Protein AF-0000000073203779 (afdb_homodimer)

Nearest PDB structures (foldseek):
  4e19-assembly2_B  TM=8.453E-01  e=3.211E-09  Halobacterium salinarum NRC-1
  3aly-assemb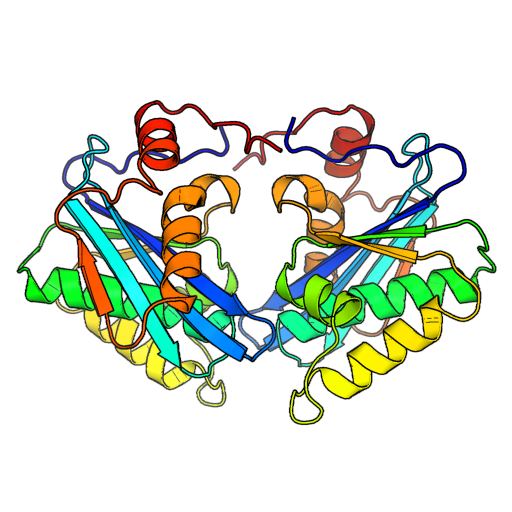ly1_A  TM=8.594E-01  e=3.143E-07  Sulfurisphaera tokodaii str. 7
  3hst-assembly4_D  TM=8.724E-01  e=1.020E-06  Mycobacterium tuberculosis
  2hb5-assembly1_A  TM=7.270E-01  e=1.154E-06  Moloney murine leukemia virus
  7o24-assembly1_C  TM=7.475E-01  e=2.016E-06  White-tufted-ear marmoset simian foamy virus

pLDDT: mean 90.42, std 13.86, range [22.5, 98.81]

Foldseek 3Di:
DLAADADDAQEKEKEKAKDADPVQWIKIKIWIAHNLLHGAKMKIFTDGHDDRLLRRLVRLVVVLVVCVVVPPQTAYEYEYQDPVNLCCLVPNDDPPDPCRVSSVSSNVSCVPGHNYHYDHGHPLHRVLRVQRNVVNSPDDHGMDMGRDDDPVSVVVSVCNNVVHSDDPDD/DLAADADDAQEKEKEKAKDADPVQWIKIKIFIAHNLLHGAKMKIFTDGHDDRLLRRLVRLVVVLVVCVVVPPQTAYEYEYQDPVNLCCLVPNDDPPDPCRVSSVSSNVSCPPGHNYHYDHGHPLHRVLRVQRNVVNSPDDHGMDMGRDDDPVSVVVSVCNNVVHSDDPDD

Organism: Cajanus cajan (NCBI:txid3821)

Sequence (340 aa):
SVGWKFPPEGILKLNCDGAVNVNSIAACGGVLQDSSGNFVFAFVGMLGTCSVVQAELWAIFHGLQIINEKGIFDPIIIESDSALAVKFLNEGCSRENPCYSLVNLIVNMTGDNLAVDCNHIFCEANQVADCLAKRGIDILDGIQIFSSPPPWVMAPLFADSSNVIFPRGFSVGWKFPPEGILKLNCDGAVNVNSIAACGGVLQDSSGNFVFAFVGMLGTCSVVQAELWAIFHGLQIINEKGIFDPIIIESDSALAVKFLNEGCSRENPCYSLVNLIVNMTGDNLAVDCNHIFCEANQVADCLAKRGIDILDGIQIFSSPPPWVMAPLFADSSNVIFPRGF

InterPro domains:
  IPR002156 Ribonuclease H domain [PF13456] (15-135)
  IPR002156 Ribonuclease H domain [PS50879] (8-138)
  IPR012337 Ribonuclease H-like superfamily [SSF53098] (12-139)
  IPR036397 Ribonuclease H superfamily [G3DSA:3.30.420.10] (11-139)
  IPR044730 Ribonuclease H-like domain, plant type [cd06222] (14-134)
  IPR053151 Ribonuclease H-like [PTHR47723] (1-161)

Structure (mmCIF, N/CA/C/O backbone):
data_AF-0000000073203779-model_v1
#
loop_
_entity.id
_entity.type
_entity.pdbx_description
1 polymer 'Ribonuclease H protein At1g65750 family'
#
loop_
_atom_site.group_PDB
_atom_site.id
_atom_site.type_symbol
_atom_site.label_atom_id
_atom_site.label_alt_id
_atom_site.label_comp_id
_atom_site.label_asym_id
_atom_site.label_entity_id
_atom_site.label_seq_id
_atom_site.pdbx_PDB_ins_code
_atom_site.Cartn_x
_atom_site.Cartn_y
_atom_site.Cartn_z
_atom_site.occupancy
_atom_site.B_iso_or_equiv
_atom_site.auth_seq_id
_atom_site.auth_comp_id
_atom_site.auth_asym_id
_atom_site.auth_atom_id
_atom_site.pdbx_PDB_model_num
ATOM 1 N N . SER A 1 1 ? 11.797 -2.172 16.875 1 47.62 1 SER A N 1
ATOM 2 C CA . SER A 1 1 ? 10.352 -2.344 16.812 1 47.62 1 SER A CA 1
ATOM 3 C C . SER A 1 1 ? 9.758 -1.558 15.641 1 47.62 1 SER A C 1
ATOM 5 O O . SER A 1 1 ? 10.219 -0.459 15.328 1 47.62 1 SER A O 1
ATOM 7 N N . VAL A 1 2 ? 9.047 -2.197 14.656 1 64.25 2 VAL A N 1
ATOM 8 C CA . VAL A 1 2 ? 8.516 -1.609 13.43 1 64.25 2 VAL A CA 1
ATOM 9 C C . VAL A 1 2 ? 7.281 -0.768 13.758 1 64.25 2 VAL A C 1
ATOM 11 O O . VAL A 1 2 ? 6.449 -0.508 12.883 1 64.25 2 VAL A O 1
ATOM 14 N N . GLY A 1 3 ? 7.273 -0.174 14.938 1 72.94 3 GLY A N 1
ATOM 15 C CA . GLY A 1 3 ? 6.145 0.655 15.328 1 72.94 3 GLY A CA 1
ATOM 16 C C . GLY A 1 3 ? 6.398 2.139 15.141 1 72.94 3 GLY A C 1
ATOM 17 O O . GLY A 1 3 ? 7.43 2.531 14.594 1 72.94 3 GLY A O 1
ATOM 18 N N . TRP A 1 4 ? 5.406 2.973 15.516 1 79.88 4 TRP A N 1
ATOM 19 C CA . TRP A 1 4 ? 5.508 4.426 15.469 1 79.88 4 TRP A CA 1
ATOM 20 C C . TRP A 1 4 ? 6.617 4.93 16.391 1 79.88 4 TRP A C 1
ATOM 22 O O . TRP A 1 4 ? 6.75 4.461 17.516 1 79.88 4 TRP A O 1
ATOM 32 N N . LYS A 1 5 ? 7.535 5.832 15.836 1 84.5 5 LYS A N 1
ATOM 33 C CA . LYS A 1 5 ? 8.641 6.402 16.609 1 84.5 5 LYS A CA 1
ATOM 34 C C . LYS A 1 5 ? 8.391 7.875 16.922 1 84.5 5 LYS A C 1
ATOM 36 O O . LYS A 1 5 ? 7.934 8.625 16.047 1 84.5 5 LYS A O 1
ATOM 41 N N . PHE A 1 6 ? 8.703 8.289 18.094 1 86.44 6 PHE A N 1
ATOM 42 C CA . PHE A 1 6 ? 8.578 9.688 18.484 1 86.44 6 PHE A CA 1
ATOM 43 C C . PHE A 1 6 ? 9.5 10.57 17.641 1 86.44 6 PHE A C 1
ATOM 45 O O . PHE A 1 6 ? 10.641 10.203 17.375 1 86.44 6 PHE A O 1
ATOM 52 N N . PRO A 1 7 ? 8.93 11.688 17.297 1 88.81 7 PRO A N 1
ATOM 53 C CA . PRO A 1 7 ? 9.852 12.641 16.672 1 88.81 7 PRO A CA 1
ATOM 54 C C . PRO A 1 7 ? 10.781 13.305 17.688 1 88.81 7 PRO A C 1
ATOM 56 O O . PRO A 1 7 ? 10.547 13.219 18.891 1 88.81 7 PRO A O 1
ATOM 59 N N . PRO A 1 8 ? 11.883 13.945 17.172 1 88.44 8 PRO A N 1
ATOM 60 C CA . PRO A 1 8 ? 12.758 14.68 18.078 1 88.44 8 PRO A CA 1
ATOM 61 C C . PRO A 1 8 ? 12.031 15.82 18.797 1 88.44 8 PRO A C 1
ATOM 63 O O . PRO A 1 8 ? 10.977 16.281 18.344 1 88.44 8 PRO A O 1
ATOM 66 N N . GLU A 1 9 ? 12.594 16.25 19.938 1 91.69 9 GLU A N 1
ATOM 67 C CA . GLU A 1 9 ? 12.016 17.344 20.703 1 91.69 9 GLU A CA 1
ATOM 68 C C . GLU A 1 9 ? 11.844 18.594 19.844 1 91.69 9 GLU A C 1
ATOM 70 O O . GLU A 1 9 ? 12.742 18.969 19.078 1 91.69 9 GLU A O 1
ATOM 75 N N . GLY A 1 10 ? 10.695 19.281 19.906 1 91.31 10 GLY A N 1
ATOM 76 C CA . GLY A 1 10 ? 10.438 20.516 19.188 1 91.31 10 GLY A CA 1
ATOM 77 C C . GLY A 1 10 ? 9.945 20.281 17.766 1 91.31 10 GLY A C 1
ATOM 78 O O . GLY A 1 10 ? 9.672 21.234 17.047 1 91.31 10 GLY A O 1
ATOM 79 N N . ILE A 1 11 ? 9.836 19 17.375 1 93.62 11 ILE A N 1
ATOM 80 C CA . ILE A 1 11 ? 9.383 18.672 16.031 1 93.62 11 ILE A CA 1
ATOM 81 C C . ILE A 1 11 ? 8.031 17.969 16.094 1 93.62 11 ILE A C 1
ATOM 83 O O . ILE A 1 11 ? 7.809 17.109 16.953 1 93.62 11 ILE A O 1
ATOM 87 N N . LEU A 1 12 ? 7.113 18.344 15.297 1 95.62 12 LEU A N 1
ATOM 88 C CA . LEU A 1 12 ? 5.824 17.672 15.164 1 95.62 12 LEU A CA 1
ATOM 89 C C . LEU A 1 12 ? 5.871 16.641 14.047 1 95.62 12 LEU A C 1
ATOM 91 O O . LEU A 1 12 ? 6.652 16.766 13.102 1 95.62 12 LEU A O 1
ATOM 95 N N . LYS A 1 13 ? 5.082 15.617 14.211 1 96.62 13 LYS A N 1
ATOM 96 C CA . LYS A 1 13 ? 5.035 14.562 13.211 1 96.62 13 LYS A CA 1
ATOM 97 C C . LYS A 1 13 ? 3.633 14.422 12.625 1 96.62 13 LYS A C 1
ATOM 99 O O . LYS A 1 13 ? 2.664 14.227 13.359 1 96.62 13 LYS A O 1
ATOM 104 N N . LEU A 1 14 ? 3.598 14.555 11.336 1 97.56 14 LEU A N 1
ATOM 105 C CA . LEU A 1 14 ? 2.361 14.352 10.594 1 97.56 14 LEU A CA 1
ATOM 106 C C . LEU A 1 14 ? 2.373 13.008 9.867 1 97.56 14 LEU A C 1
ATOM 108 O O . LEU A 1 14 ? 3.18 12.789 8.961 1 97.56 14 LEU A O 1
ATOM 112 N N . ASN A 1 15 ? 1.551 12.086 10.289 1 98.19 15 ASN A N 1
ATOM 113 C CA . ASN A 1 15 ? 1.313 10.844 9.57 1 98.19 15 ASN A CA 1
ATOM 114 C C . ASN A 1 15 ? 0.103 10.953 8.648 1 98.19 15 ASN A C 1
ATOM 116 O O . ASN A 1 15 ? -0.964 11.398 9.062 1 98.19 15 ASN A O 1
ATOM 120 N N . CYS A 1 16 ? 0.257 10.539 7.41 1 98.62 16 CYS A N 1
ATOM 121 C CA . CYS A 1 16 ? -0.788 10.688 6.402 1 98.62 16 CYS A CA 1
ATOM 122 C C . CYS A 1 16 ? -1.045 9.367 5.684 1 98.62 16 CYS A C 1
ATOM 124 O O . CYS A 1 16 ? -0.158 8.516 5.605 1 98.62 16 CYS A O 1
ATOM 126 N N . ASP A 1 17 ? -2.238 9.219 5.18 1 98.62 17 ASP A N 1
ATOM 127 C CA . ASP A 1 17 ? -2.619 8.047 4.395 1 98.62 17 ASP A CA 1
ATOM 128 C C . ASP A 1 17 ? -3.781 8.367 3.459 1 98.62 17 ASP A C 1
ATOM 130 O O . ASP A 1 17 ? -4.531 9.312 3.693 1 98.62 17 ASP A O 1
ATOM 134 N N . GLY A 1 18 ? -3.869 7.605 2.4 1 98.44 18 GLY A N 1
ATOM 135 C CA . GLY A 1 18 ? -4.988 7.625 1.476 1 98.44 18 GLY A CA 1
ATOM 136 C C . GLY A 1 18 ? -5.691 6.281 1.36 1 98.44 18 GLY A C 1
ATOM 137 O O . GLY A 1 18 ? -5.113 5.242 1.686 1 98.44 18 GLY A O 1
ATOM 138 N N . ALA A 1 19 ? -6.93 6.387 0.967 1 97.62 19 ALA A N 1
ATOM 139 C CA . ALA A 1 19 ? -7.715 5.172 0.751 1 97.62 19 ALA A CA 1
ATOM 140 C C . ALA A 1 19 ? -8.602 5.305 -0.486 1 97.62 19 ALA A C 1
ATOM 142 O O . ALA A 1 19 ? -9.156 6.375 -0.75 1 97.62 19 ALA A O 1
ATOM 143 N N . VAL A 1 20 ? -8.695 4.234 -1.261 1 96.75 20 VAL A N 1
ATOM 144 C CA . VAL A 1 20 ? -9.594 4.152 -2.408 1 96.75 20 VAL A CA 1
ATOM 145 C C . VAL A 1 20 ? -10.398 2.861 -2.336 1 96.75 20 VAL A C 1
ATOM 147 O O . VAL A 1 20 ? -9.852 1.786 -2.092 1 96.75 20 VAL A O 1
ATOM 150 N N . ASN A 1 21 ? -11.695 2.977 -2.523 1 95.25 21 ASN A N 1
ATOM 151 C CA . ASN A 1 21 ? -12.516 1.771 -2.424 1 95.25 21 ASN A CA 1
ATOM 152 C C . ASN A 1 21 ? -12.852 1.206 -3.801 1 95.25 21 ASN A C 1
ATOM 154 O O . ASN A 1 21 ? -12.344 1.688 -4.816 1 95.25 21 ASN A O 1
ATOM 158 N N . VAL A 1 22 ? -13.594 0.214 -3.9 1 93.94 22 VAL A N 1
ATOM 159 C CA . VAL A 1 22 ? -13.859 -0.564 -5.105 1 93.94 22 VAL A CA 1
ATOM 160 C C . VAL A 1 22 ? -14.656 0.28 -6.102 1 93.94 22 VAL A C 1
ATOM 162 O O . VAL A 1 22 ? -14.641 0.005 -7.305 1 93.94 22 VAL A O 1
ATOM 165 N N . ASN A 1 23 ? -15.367 1.296 -5.621 1 92.81 23 ASN A N 1
ATOM 166 C CA . ASN A 1 23 ? -16.141 2.184 -6.484 1 92.81 23 ASN A CA 1
ATOM 167 C C . ASN A 1 23 ? -15.328 3.416 -6.887 1 92.81 23 ASN A C 1
ATOM 169 O O . ASN A 1 23 ? -15.898 4.418 -7.324 1 92.81 23 ASN A O 1
ATOM 173 N N . SER A 1 24 ? -14.023 3.396 -6.543 1 93.19 24 SER A N 1
ATOM 174 C CA . SER A 1 24 ? -13.078 4.441 -6.918 1 93.19 24 SER A CA 1
ATOM 175 C C . SER A 1 24 ? -13.305 5.711 -6.102 1 93.19 24 SER A C 1
ATOM 177 O O . SER A 1 24 ? -12.891 6.797 -6.508 1 93.19 24 SER A O 1
ATOM 179 N N . ILE A 1 25 ? -14.07 5.559 -5.066 1 95.38 25 ILE A N 1
ATOM 180 C CA . ILE A 1 25 ? -14.188 6.676 -4.133 1 95.38 25 ILE A CA 1
ATOM 181 C C . ILE A 1 25 ? -12.914 6.785 -3.299 1 95.38 25 ILE A C 1
ATOM 183 O O . ILE A 1 25 ? -12.477 5.805 -2.689 1 95.38 25 ILE A O 1
ATOM 187 N N . ALA A 1 26 ? -12.359 7.984 -3.307 1 97.75 26 ALA A N 1
ATOM 188 C CA . ALA A 1 26 ? -11.078 8.211 -2.637 1 97.75 26 ALA A CA 1
ATOM 189 C C . ALA A 1 26 ? -11.25 9.109 -1.415 1 97.75 26 ALA A C 1
ATOM 191 O O . ALA A 1 26 ? -12.117 9.977 -1.395 1 97.75 26 ALA A O 1
ATOM 192 N N . ALA A 1 27 ? -10.445 8.867 -0.433 1 98.62 27 ALA A N 1
ATOM 193 C CA . ALA A 1 27 ? -10.406 9.656 0.794 1 98.62 27 ALA A CA 1
ATOM 194 C C . ALA A 1 27 ? -8.992 9.742 1.348 1 98.62 27 ALA A C 1
ATOM 196 O O . ALA A 1 27 ? -8.07 9.102 0.825 1 98.62 27 ALA A O 1
ATOM 197 N N . CYS A 1 28 ? -8.797 10.578 2.277 1 98.69 28 CYS A N 1
ATOM 198 C CA . CYS A 1 28 ? -7.5 10.727 2.924 1 98.69 28 CYS A CA 1
ATOM 199 C C . CYS A 1 28 ? -7.66 11.016 4.414 1 98.69 28 CYS A C 1
ATOM 201 O O . CYS A 1 28 ? -8.773 11.242 4.887 1 98.69 28 CYS A O 1
ATOM 203 N N . GLY A 1 29 ? -6.586 10.922 5.125 1 98.75 29 GLY A N 1
ATOM 204 C CA . GLY A 1 29 ? -6.547 11.211 6.551 1 98.75 29 GLY A CA 1
ATOM 205 C C . GLY A 1 29 ? -5.141 11.453 7.07 1 98.75 29 GLY A C 1
ATOM 206 O O . GLY A 1 29 ? -4.16 11.156 6.383 1 98.75 29 GLY A O 1
ATOM 207 N N . GLY A 1 30 ? -5.121 12.016 8.227 1 98.75 30 GLY A N 1
ATOM 208 C CA . GLY A 1 30 ? -3.838 12.273 8.867 1 98.75 30 GLY A CA 1
ATOM 209 C C . GLY A 1 30 ? -3.963 12.656 10.328 1 98.75 30 GLY A C 1
ATOM 210 O O . GLY A 1 30 ? -5.059 12.969 10.805 1 98.75 30 GLY A O 1
ATOM 211 N N . VAL A 1 31 ? -2.828 12.547 10.969 1 98.69 31 VAL A N 1
ATOM 212 C CA . VAL A 1 31 ? -2.77 12.875 12.391 1 98.69 31 VAL A CA 1
ATOM 213 C C . VAL A 1 31 ? -1.451 13.578 12.711 1 98.69 31 VAL A C 1
ATOM 215 O O . VAL A 1 31 ? -0.398 13.195 12.195 1 98.69 31 VAL A O 1
ATOM 218 N N . LEU A 1 32 ? -1.544 14.633 13.438 1 98 32 LEU A N 1
ATOM 219 C CA . LEU A 1 32 ? -0.372 15.352 13.922 1 98 32 LEU A CA 1
ATOM 220 C C . LEU A 1 32 ? -0.154 15.102 15.414 1 98 32 LEU A C 1
ATOM 222 O O . LEU A 1 32 ? -1.084 15.227 16.219 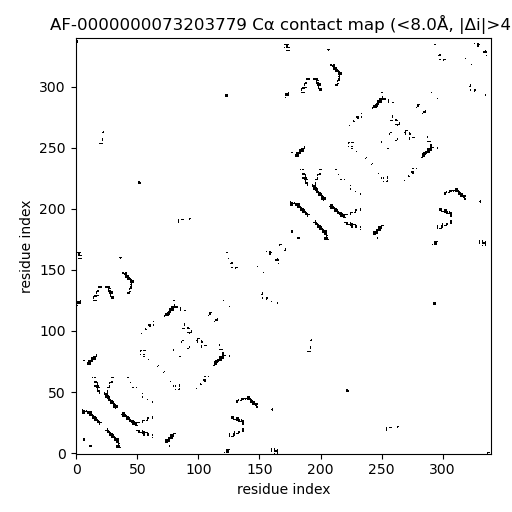1 98 32 LEU A O 1
ATOM 226 N N . GLN A 1 33 ? 1.033 14.695 15.695 1 96.56 33 GLN A N 1
ATOM 227 C CA . GLN A 1 33 ? 1.429 14.461 17.078 1 96.56 33 GLN A CA 1
ATOM 228 C C . GLN A 1 33 ? 2.725 15.203 17.422 1 96.56 33 GLN A C 1
ATOM 230 O O . GLN A 1 33 ? 3.537 15.469 16.531 1 96.56 33 GLN A O 1
ATOM 235 N N . ASP A 1 34 ? 2.875 15.477 18.703 1 94.38 34 ASP A N 1
ATOM 236 C CA . ASP A 1 34 ? 4.082 16.188 19.094 1 94.38 34 ASP A CA 1
ATOM 237 C C . ASP A 1 34 ? 5.172 15.227 19.547 1 94.38 34 ASP A C 1
ATOM 239 O O . ASP A 1 34 ? 5.031 14.008 19.406 1 94.38 34 ASP A O 1
ATOM 243 N N . SER A 1 35 ? 6.285 15.797 20.078 1 91.56 35 SER A N 1
ATOM 244 C CA . SER A 1 35 ? 7.48 15.016 20.391 1 91.56 35 SER A CA 1
ATOM 245 C C . SER A 1 35 ? 7.254 14.125 21.609 1 91.56 35 SER A C 1
ATOM 247 O O . SER A 1 35 ? 8.047 13.219 21.875 1 91.56 35 SER A O 1
ATOM 249 N N . SER A 1 36 ? 6.176 14.273 22.359 1 88.94 36 SER A N 1
ATOM 250 C CA . SER A 1 36 ? 5.832 13.438 23.516 1 88.94 36 SER A CA 1
ATOM 251 C C . SER A 1 36 ? 4.746 12.43 23.156 1 88.94 36 SER A C 1
ATOM 253 O O . SER A 1 36 ? 4.234 11.727 24.031 1 88.94 36 SER A O 1
ATOM 255 N N . GLY A 1 37 ? 4.359 12.469 21.875 1 90.38 37 GLY A N 1
ATOM 256 C CA . GLY A 1 37 ? 3.322 11.555 21.422 1 90.38 37 GLY A CA 1
ATOM 257 C C . GLY A 1 37 ? 1.92 12.078 21.656 1 90.38 37 GLY A C 1
ATOM 258 O O . GLY A 1 37 ? 0.938 11.375 21.438 1 90.38 37 GLY A O 1
ATOM 259 N N . ASN A 1 38 ? 1.87 13.312 22.109 1 92.44 38 ASN A N 1
ATOM 260 C CA . ASN A 1 38 ? 0.557 13.898 22.344 1 92.44 38 ASN A CA 1
ATOM 261 C C . ASN A 1 38 ? -0.145 14.258 21.031 1 92.44 38 ASN A C 1
ATOM 263 O O . ASN A 1 38 ? 0.492 14.727 20.094 1 92.44 38 ASN A O 1
ATOM 267 N N . PHE A 1 39 ? -1.455 14.062 21.109 1 96.12 39 PHE A N 1
ATOM 268 C CA . PHE A 1 39 ? -2.33 14.375 19.984 1 96.12 39 PHE A CA 1
ATOM 269 C C . PHE A 1 39 ? -2.434 15.883 19.797 1 96.12 39 PHE A C 1
ATOM 271 O O . PHE A 1 39 ? -2.658 16.625 20.75 1 96.12 39 PHE A O 1
ATOM 278 N N . VAL A 1 40 ? -2.27 16.391 18.516 1 97.38 40 VAL A N 1
ATOM 279 C CA . VAL A 1 40 ? -2.453 17.797 18.188 1 97.38 40 VAL A CA 1
ATOM 280 C C . VAL A 1 40 ? -3.74 17.984 17.391 1 97.38 40 VAL A C 1
ATOM 282 O O . VAL A 1 40 ? -4.645 18.703 17.812 1 97.38 40 VAL A O 1
ATOM 285 N N . PHE A 1 41 ? -3.855 17.312 16.266 1 98.44 41 PHE A N 1
ATOM 286 C CA . PHE A 1 41 ? -5.109 17.25 15.531 1 98.44 41 PHE A CA 1
ATOM 287 C C . PHE A 1 41 ? -5.113 16.047 14.594 1 98.44 41 PHE A C 1
ATOM 289 O O . PHE A 1 41 ? -4.086 15.398 14.398 1 98.44 41 PHE A O 1
ATOM 296 N N . ALA A 1 42 ? -6.23 15.781 14.094 1 98.81 42 ALA A N 1
ATOM 297 C CA . ALA A 1 42 ? -6.414 14.812 13.016 1 98.81 42 ALA A CA 1
ATOM 298 C C . ALA A 1 42 ? -7.426 15.328 11.992 1 98.81 42 ALA A C 1
ATOM 300 O O . ALA A 1 42 ? -8.125 16.312 12.234 1 98.81 42 ALA A O 1
ATOM 301 N N . PHE A 1 43 ? -7.445 14.68 10.867 1 98.81 43 PHE A N 1
ATOM 302 C CA . PHE A 1 43 ? -8.438 15.055 9.867 1 98.81 43 PHE A CA 1
ATOM 303 C C . PHE A 1 43 ? -8.805 13.859 8.992 1 98.81 43 PHE A C 1
ATOM 305 O O . PHE A 1 43 ? -8.039 12.898 8.891 1 98.81 43 PHE A O 1
ATOM 312 N N . VAL A 1 44 ? -9.953 13.898 8.453 1 98.62 44 VAL A N 1
ATOM 313 C CA . VAL A 1 44 ? -10.445 13 7.414 1 98.62 44 VAL A CA 1
ATOM 314 C C . VAL A 1 44 ? -11 13.812 6.25 1 98.62 44 VAL A C 1
ATOM 316 O O . VAL A 1 44 ? -11.578 14.883 6.453 1 98.62 44 VAL A O 1
ATOM 319 N N . GLY A 1 45 ? -10.766 13.297 5.055 1 98.31 45 GLY A N 1
ATOM 320 C CA . GLY A 1 45 ? -11.242 14.023 3.891 1 98.31 45 GLY A CA 1
ATOM 321 C C . GLY A 1 45 ? -11.789 13.109 2.803 1 98.31 45 GLY A C 1
ATOM 322 O O . GLY A 1 45 ? -11.211 12.062 2.523 1 98.31 45 GLY A O 1
ATOM 323 N N . MET A 1 46 ? -12.898 13.516 2.283 1 98.19 46 MET A N 1
ATOM 324 C CA . MET A 1 46 ? -13.438 12.914 1.065 1 98.19 46 MET A CA 1
ATOM 325 C C . MET A 1 46 ? -12.898 13.617 -0.174 1 98.19 46 MET A C 1
ATOM 327 O O . MET A 1 46 ? -12.992 14.844 -0.285 1 98.19 46 MET A O 1
ATOM 331 N N . LEU A 1 47 ? -12.383 12.828 -1.149 1 97.75 47 LEU A N 1
ATOM 332 C CA . LEU A 1 47 ? -11.625 13.406 -2.25 1 97.75 47 LEU A CA 1
ATOM 333 C C . LEU A 1 47 ? -12.359 13.227 -3.574 1 97.75 47 LEU A C 1
ATOM 335 O O . LEU A 1 47 ? -11.898 13.711 -4.613 1 97.75 47 LEU A O 1
ATOM 339 N N . GLY A 1 48 ? -13.477 12.562 -3.605 1 96.12 48 GLY A N 1
ATOM 340 C CA . GLY A 1 48 ? -14.094 12.18 -4.867 1 96.12 48 GLY A CA 1
ATOM 341 C C . GLY A 1 48 ? -13.414 10.992 -5.523 1 96.12 48 GLY A C 1
ATOM 342 O O . GLY A 1 48 ? -13.273 9.93 -4.906 1 96.12 48 GLY A O 1
ATOM 343 N N . THR A 1 49 ? -12.992 11.211 -6.832 1 94.75 49 THR A N 1
ATOM 344 C CA . THR A 1 49 ? -12.328 10.125 -7.543 1 94.75 49 THR A CA 1
ATOM 345 C C . THR A 1 49 ? -10.883 10.5 -7.883 1 94.75 49 THR A C 1
ATOM 347 O O . THR A 1 49 ? -10.633 11.562 -8.453 1 94.75 49 THR A O 1
ATOM 350 N N . CYS A 1 50 ? -9.945 9.672 -7.48 1 95.56 50 CYS A N 1
ATOM 351 C CA . CYS A 1 50 ? -8.547 9.805 -7.883 1 95.56 50 CYS A CA 1
ATOM 352 C C . CYS A 1 50 ? -7.797 8.492 -7.652 1 95.56 50 CYS A C 1
ATOM 354 O O . CYS A 1 50 ? -8.359 7.531 -7.133 1 95.56 50 CYS A O 1
ATOM 356 N N . SER A 1 51 ? -6.551 8.422 -8.086 1 95.88 51 SER A N 1
ATOM 357 C CA . SER A 1 51 ? -5.738 7.215 -7.93 1 95.88 51 SER A CA 1
ATOM 358 C C . SER A 1 51 ? -5.246 7.062 -6.492 1 95.88 51 SER A C 1
ATOM 360 O O . SER A 1 51 ? -5.293 8.016 -5.711 1 95.88 51 SER A O 1
ATOM 362 N N . VAL A 1 52 ? -4.781 5.863 -6.156 1 96.19 52 VAL A N 1
ATOM 363 C CA . VAL A 1 52 ? -4.297 5.543 -4.82 1 96.19 52 VAL A CA 1
ATOM 364 C C . VAL A 1 52 ? -3.15 6.484 -4.449 1 96.19 52 VAL A C 1
ATOM 366 O O . VAL A 1 52 ? -3.139 7.055 -3.355 1 96.19 52 VAL A O 1
ATOM 369 N N . VAL A 1 53 ? -2.205 6.73 -5.332 1 97.38 53 VAL A N 1
ATOM 370 C CA . VAL A 1 53 ? -1.047 7.578 -5.062 1 97.38 53 VAL A CA 1
ATOM 371 C C . VAL A 1 53 ? -1.495 9.023 -4.875 1 97.38 53 VAL A C 1
ATOM 373 O O . VAL A 1 53 ? -0.986 9.734 -4.004 1 97.38 53 VAL A O 1
ATOM 376 N N . GLN A 1 54 ? -2.438 9.461 -5.684 1 97.94 54 GLN A N 1
ATOM 377 C CA . GLN A 1 54 ? -2.965 10.812 -5.543 1 97.94 54 GLN A CA 1
ATOM 378 C C . GLN A 1 54 ? -3.648 11.008 -4.191 1 97.94 54 GLN A C 1
ATOM 380 O O . GLN A 1 54 ? -3.535 12.062 -3.574 1 97.94 54 GLN A O 1
ATOM 385 N N . ALA A 1 55 ? -4.371 10.008 -3.764 1 98.44 55 ALA A N 1
ATOM 386 C CA . ALA A 1 55 ? -5.023 10.086 -2.459 1 98.44 55 ALA A CA 1
ATOM 387 C C . ALA A 1 55 ? -4 10.297 -1.347 1 98.44 55 ALA A C 1
ATOM 389 O O . ALA A 1 55 ? -4.234 11.078 -0.418 1 98.44 55 ALA A O 1
ATOM 390 N N . GLU A 1 56 ? -2.883 9.555 -1.438 1 98.44 56 GLU A N 1
ATOM 391 C CA . GLU A 1 56 ? -1.799 9.727 -0.475 1 98.44 56 GLU A CA 1
ATOM 392 C C . GLU A 1 56 ? -1.251 11.148 -0.499 1 98.44 56 GLU A C 1
ATOM 394 O O . GLU A 1 56 ? -1.024 11.75 0.552 1 98.44 56 GLU A O 1
ATOM 399 N N . LEU A 1 57 ? -1.073 11.711 -1.672 1 98.5 57 LEU A N 1
ATOM 400 C CA . LEU A 1 57 ? -0.54 13.055 -1.834 1 98.5 57 LEU A CA 1
ATOM 401 C C . LEU A 1 57 ? -1.527 14.102 -1.318 1 98.5 57 LEU A C 1
ATOM 403 O O . LEU A 1 57 ? -1.128 15.086 -0.692 1 98.5 57 LEU A O 1
ATOM 407 N N . TRP A 1 58 ? -2.764 13.875 -1.574 1 98.5 58 TRP A N 1
ATOM 408 C CA . TRP A 1 58 ? -3.787 14.773 -1.059 1 98.5 58 TRP A CA 1
ATOM 409 C C . TRP A 1 58 ? -3.781 14.789 0.467 1 98.5 58 TRP A C 1
ATOM 411 O O . TRP A 1 58 ? -4.012 15.836 1.084 1 98.5 58 TRP A O 1
ATOM 421 N N . ALA A 1 59 ? -3.566 13.633 1.089 1 98.75 59 ALA A N 1
ATOM 422 C CA . ALA A 1 59 ? -3.475 13.578 2.545 1 98.75 59 ALA A CA 1
ATOM 423 C C . ALA A 1 59 ? -2.371 14.492 3.062 1 98.75 59 ALA A C 1
ATOM 425 O O . ALA A 1 59 ? -2.574 15.242 4.02 1 98.75 59 ALA A O 1
ATOM 426 N N . ILE A 1 60 ? -1.278 14.422 2.395 1 98.12 60 ILE A N 1
ATOM 427 C CA . ILE A 1 60 ? -0.133 15.242 2.783 1 98.12 60 ILE A CA 1
ATOM 428 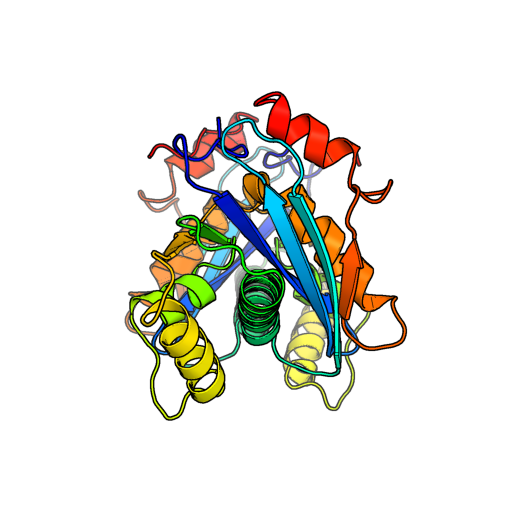C C . ILE A 1 60 ? -0.447 16.719 2.549 1 98.12 60 ILE A C 1
ATOM 430 O O . ILE A 1 60 ? -0.205 17.547 3.42 1 98.12 60 ILE A O 1
ATOM 434 N N . PHE A 1 61 ? -1.02 17.047 1.435 1 97.88 61 PHE A N 1
ATOM 435 C CA . PHE A 1 61 ? -1.39 18.422 1.093 1 97.88 61 PHE A CA 1
ATOM 436 C C . PHE A 1 61 ? -2.32 19 2.146 1 97.88 61 PHE A C 1
ATOM 438 O O . PHE A 1 61 ? -2.057 20.078 2.684 1 97.88 61 PHE A O 1
ATOM 445 N N . HIS A 1 62 ? -3.367 18.328 2.424 1 98 62 HIS A N 1
ATOM 446 C CA . HIS A 1 62 ? -4.355 18.844 3.359 1 98 62 HIS A CA 1
ATOM 447 C C . HIS A 1 62 ? -3.777 18.953 4.766 1 98 62 HIS A C 1
ATOM 449 O O . HIS A 1 62 ? -4.098 19.891 5.504 1 98 62 HIS A O 1
ATOM 455 N N . GLY A 1 63 ? -2.98 17.953 5.168 1 97.69 63 GLY A N 1
ATOM 456 C CA . GLY A 1 63 ? -2.297 18.062 6.445 1 97.69 63 GLY A CA 1
ATOM 457 C C . GLY A 1 63 ? -1.473 19.328 6.57 1 97.69 63 GLY A C 1
ATOM 458 O O . GLY A 1 63 ? -1.57 20.047 7.57 1 97.69 63 GLY A O 1
ATOM 459 N N . LEU A 1 64 ? -0.717 19.625 5.578 1 96 64 LEU A N 1
ATOM 460 C CA . LEU A 1 64 ? 0.117 20.812 5.562 1 96 64 LEU A CA 1
ATOM 461 C C . LEU A 1 64 ? -0.741 22.078 5.535 1 96 64 LEU A C 1
ATOM 463 O O . LEU A 1 64 ? -0.413 23.078 6.184 1 96 64 LEU A O 1
ATOM 467 N N . GLN A 1 65 ? -1.753 22.031 4.773 1 95.94 65 GLN A N 1
ATOM 468 C CA . GLN A 1 65 ? -2.664 23.156 4.699 1 95.94 65 GLN A CA 1
ATOM 469 C C . GLN A 1 65 ? -3.24 23.5 6.074 1 95.94 65 GLN A C 1
ATOM 471 O O . GLN A 1 65 ? -3.297 24.656 6.465 1 95.94 65 GLN A O 1
ATOM 476 N N . ILE A 1 66 ? -3.691 22.5 6.785 1 96.94 66 ILE A N 1
ATOM 477 C CA . ILE A 1 66 ? -4.258 22.688 8.117 1 96.94 66 ILE A CA 1
ATOM 478 C C . ILE A 1 66 ? -3.193 23.25 9.055 1 96.94 66 ILE A C 1
ATOM 480 O O . ILE A 1 66 ? -3.475 24.156 9.844 1 96.94 66 ILE A O 1
ATOM 484 N N . ILE A 1 67 ? -2.023 22.719 8.938 1 95.5 67 ILE A N 1
ATOM 485 C CA . ILE A 1 67 ? -0.914 23.188 9.758 1 95.5 67 ILE A CA 1
ATOM 486 C C . ILE A 1 67 ? -0.692 24.672 9.508 1 95.5 67 ILE A C 1
ATOM 488 O O . ILE A 1 67 ? -0.565 25.453 10.453 1 95.5 67 ILE A O 1
ATOM 492 N N . ASN A 1 68 ? -0.678 25.062 8.297 1 93.19 68 ASN A N 1
ATOM 493 C CA . ASN A 1 68 ? -0.497 26.453 7.926 1 93.19 68 ASN A CA 1
ATOM 494 C C . ASN A 1 68 ? -1.642 27.328 8.438 1 93.19 68 ASN A C 1
ATOM 496 O O . ASN A 1 68 ? -1.41 28.406 8.977 1 93.19 68 ASN A O 1
ATOM 500 N N . GLU A 1 69 ? -2.789 26.859 8.242 1 94.5 69 GLU A N 1
ATOM 501 C CA . GLU A 1 69 ? -3.973 27.625 8.648 1 94.5 69 GLU A CA 1
ATOM 502 C C . GLU A 1 69 ? -4.02 27.797 10.164 1 94.5 69 GLU A C 1
ATOM 504 O O . GLU A 1 69 ? -4.531 28.812 10.656 1 94.5 69 GLU A O 1
ATOM 509 N N . LYS A 1 70 ? -3.512 26.844 10.867 1 94.19 70 LYS A N 1
ATOM 510 C CA . LYS A 1 70 ? -3.508 26.906 12.328 1 94.19 70 LYS A CA 1
ATOM 511 C C . LYS A 1 70 ? -2.338 27.75 12.836 1 94.19 70 LYS A C 1
ATOM 513 O O . LYS A 1 70 ? -2.219 27.984 14.039 1 94.19 70 LYS A O 1
ATOM 518 N N . GLY A 1 71 ? -1.463 28.094 11.992 1 91.62 71 GLY A N 1
ATOM 519 C CA . GLY A 1 71 ? -0.325 28.906 12.375 1 91.62 71 GLY A CA 1
ATOM 520 C C . GLY A 1 71 ? 0.746 28.141 13.117 1 91.62 71 GLY A C 1
ATOM 521 O O . GLY A 1 71 ? 1.369 28.656 14.039 1 91.62 71 GLY A O 1
ATOM 522 N N . ILE A 1 72 ? 0.828 26.891 12.812 1 91 72 ILE A N 1
ATOM 523 C CA . ILE A 1 72 ? 1.878 26.062 13.406 1 91 72 ILE A CA 1
ATOM 524 C C . ILE A 1 72 ? 3.182 26.266 12.633 1 91 72 ILE A C 1
ATOM 526 O O . ILE A 1 72 ? 3.248 26 11.43 1 91 72 ILE A O 1
ATOM 530 N N . PHE A 1 73 ? 4.238 26.656 13.359 1 85.94 73 PHE A N 1
ATOM 531 C CA . PHE A 1 73 ? 5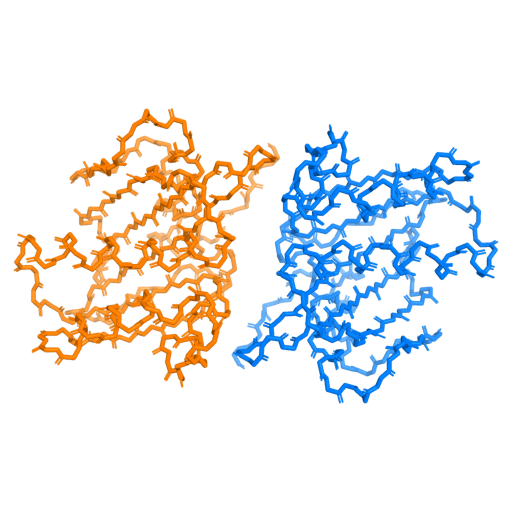.484 27 12.688 1 85.94 73 PHE A CA 1
ATOM 532 C C . PHE A 1 73 ? 6.605 26.062 13.102 1 85.94 73 PHE A C 1
ATOM 534 O O . PHE A 1 73 ? 7.73 26.172 12.609 1 85.94 73 PHE A O 1
ATOM 541 N N . ASP A 1 74 ? 6.289 25.125 13.945 1 88.19 74 ASP A N 1
ATOM 542 C CA . ASP A 1 74 ? 7.266 24.125 14.344 1 88.19 74 ASP A CA 1
ATOM 543 C C . ASP A 1 74 ? 7.754 23.312 13.141 1 88.19 74 ASP A C 1
ATOM 545 O O . ASP A 1 74 ? 7.039 23.188 12.141 1 88.19 74 ASP A O 1
ATOM 549 N N . PRO A 1 75 ? 9.008 22.891 13.227 1 92.44 75 PRO A N 1
ATOM 550 C CA . PRO A 1 75 ? 9.422 21.938 12.211 1 92.44 75 PRO A CA 1
ATOM 551 C C . PRO A 1 75 ? 8.539 20.688 12.18 1 92.44 75 PRO A C 1
ATOM 553 O O . PRO A 1 75 ? 8.062 20.234 13.219 1 92.44 75 PRO A O 1
ATOM 556 N N . ILE A 1 76 ? 8.367 20.156 10.977 1 94.62 76 ILE A N 1
ATOM 557 C CA . ILE A 1 76 ? 7.441 19.047 10.805 1 94.62 76 ILE A CA 1
ATOM 558 C C . ILE A 1 76 ? 8.148 17.891 10.102 1 94.62 76 ILE A C 1
ATOM 560 O O . ILE A 1 76 ? 8.898 18.094 9.148 1 94.62 76 ILE A O 1
ATOM 564 N N . ILE A 1 77 ? 7.965 16.734 10.625 1 95.19 77 ILE A N 1
ATOM 565 C CA . ILE A 1 77 ? 8.289 15.508 9.914 1 95.19 77 ILE A CA 1
ATOM 566 C C . ILE A 1 77 ? 7.012 14.867 9.375 1 95.19 77 ILE A C 1
ATOM 568 O O . ILE A 1 77 ? 6.051 14.672 10.125 1 95.19 77 ILE A O 1
ATOM 572 N N . ILE A 1 78 ? 6.977 14.641 8.094 1 96.62 78 ILE A N 1
ATOM 573 C CA . ILE A 1 78 ? 5.855 13.953 7.465 1 96.62 78 ILE A CA 1
ATOM 574 C C . ILE A 1 78 ? 6.219 12.484 7.227 1 96.62 78 ILE A C 1
ATOM 576 O O . ILE A 1 78 ? 7.312 12.18 6.746 1 96.62 78 ILE A O 1
ATOM 580 N N . GLU A 1 79 ? 5.305 11.617 7.594 1 97.25 79 GLU A N 1
ATOM 581 C CA . GLU A 1 79 ? 5.504 10.195 7.348 1 97.25 79 GLU A CA 1
ATOM 582 C C . GLU A 1 79 ? 4.316 9.594 6.602 1 97.25 79 GLU A C 1
ATOM 584 O O . GLU A 1 79 ? 3.164 9.938 6.875 1 97.25 79 GLU A O 1
ATOM 589 N N . SER A 1 80 ? 4.582 8.789 5.66 1 97.56 80 SER A N 1
ATOM 590 C CA . SER A 1 80 ? 3.605 8.039 4.871 1 97.56 80 SER A CA 1
ATOM 591 C C . SER A 1 80 ? 4.105 6.637 4.555 1 97.56 80 SER A C 1
ATOM 593 O O . SER A 1 80 ? 5.312 6.418 4.414 1 97.56 80 SER A O 1
ATOM 595 N N . ASP A 1 81 ? 3.205 5.707 4.41 1 96.12 81 ASP A N 1
ATOM 596 C CA . ASP A 1 81 ? 3.629 4.359 4.055 1 96.12 81 ASP A CA 1
ATOM 597 C C . ASP A 1 81 ? 3.586 4.148 2.545 1 96.12 81 ASP A C 1
ATOM 599 O O . ASP A 1 81 ? 3.719 3.021 2.064 1 96.12 81 ASP A O 1
ATOM 603 N N . SER A 1 82 ? 3.359 5.188 1.826 1 97 82 SER A N 1
ATOM 604 C CA . SER A 1 82 ? 3.447 5.168 0.369 1 97 82 SER A CA 1
ATOM 605 C C . SER A 1 82 ? 4.84 5.57 -0.105 1 97 82 SER A C 1
ATOM 607 O O . SER A 1 82 ? 5.148 6.758 -0.204 1 97 82 SER A O 1
ATOM 609 N N . ALA A 1 83 ? 5.664 4.586 -0.452 1 96 83 ALA A N 1
ATOM 610 C CA . ALA A 1 83 ? 7.027 4.848 -0.908 1 96 83 ALA A CA 1
ATOM 611 C C . ALA A 1 83 ? 7.031 5.738 -2.145 1 96 83 ALA A C 1
ATOM 613 O O . ALA A 1 83 ? 7.855 6.648 -2.258 1 96 83 ALA A O 1
ATOM 614 N N . LEU A 1 84 ? 6.098 5.523 -2.996 1 96.94 84 LEU A N 1
ATOM 615 C CA . LEU A 1 84 ? 6.055 6.273 -4.246 1 96.94 84 LEU A CA 1
ATOM 616 C C . LEU A 1 84 ? 5.699 7.734 -3.992 1 96.94 84 LEU A C 1
ATOM 618 O O . LEU A 1 84 ? 6.34 8.641 -4.539 1 96.94 84 LEU A O 1
ATOM 622 N N . ALA A 1 85 ? 4.699 8.023 -3.197 1 97.69 85 ALA A N 1
ATOM 623 C CA . ALA A 1 85 ? 4.309 9.391 -2.867 1 97.69 85 ALA A CA 1
ATOM 624 C C . ALA A 1 85 ? 5.469 10.148 -2.225 1 97.69 85 ALA A C 1
ATOM 626 O O . ALA A 1 85 ? 5.738 11.297 -2.58 1 97.69 85 ALA A O 1
ATOM 627 N N . VAL A 1 86 ? 6.125 9.469 -1.322 1 97.44 86 VAL A N 1
ATOM 628 C CA . VAL A 1 86 ? 7.242 10.094 -0.618 1 97.44 86 VAL A CA 1
ATOM 629 C C . VAL A 1 86 ? 8.375 10.391 -1.602 1 97.44 86 VAL A C 1
ATOM 631 O O . VAL A 1 86 ? 8.977 11.461 -1.55 1 97.44 86 VAL A O 1
ATOM 634 N N . LYS A 1 87 ? 8.656 9.5 -2.477 1 96.81 87 LYS A N 1
ATOM 635 C CA . LYS A 1 87 ? 9.711 9.711 -3.469 1 96.81 87 LYS A CA 1
ATOM 636 C C . LYS A 1 87 ? 9.359 10.867 -4.402 1 96.81 87 LYS A C 1
ATOM 638 O O . LYS A 1 87 ? 10.227 11.664 -4.758 1 96.81 87 LYS A O 1
ATOM 643 N N . PHE A 1 88 ? 8.125 10.938 -4.824 1 97.06 88 PHE A N 1
ATOM 644 C CA . PHE A 1 88 ? 7.684 12.055 -5.652 1 97.06 88 PHE A CA 1
ATOM 645 C C . PHE A 1 88 ? 7.992 13.383 -4.977 1 97.06 88 PHE A C 1
ATOM 647 O O . PHE A 1 88 ? 8.469 14.32 -5.621 1 97.06 88 PHE A O 1
ATOM 654 N N . LEU A 1 89 ? 7.77 13.445 -3.721 1 96.06 89 LEU A N 1
ATOM 655 C CA . LEU A 1 89 ? 7.949 14.695 -2.986 1 96.06 89 LEU A CA 1
ATOM 656 C C . LEU A 1 89 ? 9.43 15 -2.793 1 96.06 89 LEU A C 1
ATOM 658 O O . LEU A 1 89 ? 9.836 16.172 -2.773 1 96.06 89 LEU A O 1
ATOM 662 N N . ASN A 1 90 ? 10.211 13.961 -2.684 1 94.5 90 ASN A N 1
ATOM 663 C CA . ASN A 1 90 ? 11.625 14.156 -2.396 1 94.5 90 ASN A CA 1
ATOM 664 C C . ASN A 1 90 ? 12.438 14.328 -3.674 1 94.5 90 ASN A C 1
ATOM 666 O O . ASN A 1 90 ? 13.445 15.047 -3.686 1 94.5 90 ASN A O 1
ATOM 670 N N . GLU A 1 91 ? 12 13.641 -4.703 1 93.62 91 GLU A N 1
ATOM 671 C CA . GLU A 1 91 ? 12.828 13.594 -5.91 1 93.62 91 GLU A CA 1
ATOM 672 C C . GLU A 1 91 ? 12.125 14.281 -7.078 1 93.62 91 GLU A C 1
ATOM 674 O O . GLU A 1 91 ? 12.758 14.586 -8.094 1 93.62 91 GLU A O 1
ATOM 679 N N . GLY A 1 92 ? 10.852 14.547 -6.934 1 91.38 92 GLY A N 1
ATOM 680 C CA . GLY A 1 92 ? 10.078 15.109 -8.023 1 91.38 92 GLY A CA 1
ATOM 681 C C . GLY A 1 92 ? 9.508 14.055 -8.953 1 91.38 92 GLY A C 1
ATOM 682 O O . GLY A 1 92 ? 9.742 12.859 -8.766 1 91.38 92 GLY A O 1
ATOM 683 N N . CYS A 1 93 ? 8.609 14.453 -9.828 1 91.06 93 CYS A N 1
ATOM 684 C CA . CYS A 1 93 ? 8.086 13.562 -10.859 1 91.06 93 CYS A CA 1
ATOM 685 C C . CYS A 1 93 ? 7.996 14.281 -12.203 1 91.06 93 CYS A C 1
ATOM 687 O O . CYS A 1 93 ? 8.07 15.508 -12.266 1 91.06 93 CYS A O 1
ATOM 689 N N . SER A 1 94 ? 7.891 13.5 -13.234 1 92.5 94 SER A N 1
ATOM 690 C CA . SER A 1 94 ? 7.859 14.047 -14.594 1 92.5 94 SER A CA 1
ATOM 691 C C . SER A 1 94 ? 6.602 14.875 -14.82 1 92.5 94 SER A C 1
ATOM 693 O O . SER A 1 94 ? 5.566 14.641 -14.188 1 92.5 94 SER A O 1
ATOM 695 N N . ARG A 1 95 ? 6.676 15.883 -15.758 1 93.62 95 ARG A N 1
ATOM 696 C CA . ARG A 1 95 ? 5.57 16.781 -16.062 1 93.62 95 ARG A CA 1
ATOM 697 C C . ARG A 1 95 ? 4.387 16.016 -16.641 1 93.62 95 ARG A C 1
ATOM 699 O O . ARG A 1 95 ? 3.238 16.453 -16.516 1 93.62 95 ARG A O 1
ATOM 706 N N . GLU A 1 96 ? 4.648 14.867 -17.234 1 93.44 96 GLU A N 1
ATOM 707 C CA . GLU A 1 96 ? 3.609 14.062 -17.875 1 93.44 96 GLU A CA 1
ATOM 708 C C . GLU A 1 96 ? 2.85 13.242 -16.828 1 93.44 96 GLU A C 1
ATOM 710 O O . GLU A 1 96 ? 1.773 12.711 -17.125 1 93.44 96 GLU A O 1
ATOM 715 N N . ASN A 1 97 ? 3.43 13.141 -15.68 1 94.44 97 ASN A N 1
ATOM 716 C CA . ASN A 1 97 ? 2.783 12.367 -14.617 1 94.44 97 ASN A CA 1
ATOM 717 C C . ASN A 1 97 ? 1.541 13.078 -14.086 1 94.44 97 ASN A C 1
ATOM 719 O O . ASN A 1 97 ? 1.569 14.289 -13.844 1 94.44 97 ASN A O 1
ATOM 723 N N . PRO A 1 98 ? 0.506 12.328 -13.898 1 94.38 98 PRO A N 1
ATOM 724 C CA . PRO A 1 98 ? -0.728 12.938 -13.406 1 94.38 98 PRO A CA 1
ATOM 725 C C . PRO A 1 98 ? -0.562 13.562 -12.023 1 94.38 98 PRO A C 1
ATOM 727 O O . PRO A 1 98 ? -1.368 14.406 -11.617 1 94.38 98 PRO A O 1
ATOM 730 N N . CYS A 1 99 ? 0.452 13.219 -11.281 1 96.88 99 CYS A N 1
ATOM 731 C CA . CYS A 1 99 ? 0.67 13.703 -9.93 1 96.88 99 CYS A CA 1
ATOM 732 C C . CYS A 1 99 ? 1.504 14.984 -9.938 1 96.88 99 CYS A C 1
ATOM 734 O O . CYS A 1 99 ? 1.686 15.617 -8.891 1 96.88 99 CYS A O 1
ATOM 736 N N . TYR A 1 100 ? 1.926 15.438 -11.055 1 96.94 100 TYR A N 1
ATOM 737 C CA . TYR A 1 100 ? 2.922 16.5 -11.164 1 96.94 100 TYR A CA 1
ATOM 738 C C . TYR A 1 100 ? 2.436 17.766 -10.492 1 96.94 100 TYR A C 1
ATOM 740 O O . TYR A 1 100 ? 3.131 18.344 -9.648 1 96.94 100 TYR A O 1
ATOM 748 N N . SER A 1 101 ? 1.275 18.266 -10.867 1 97.44 101 SER A N 1
ATOM 749 C CA . SER A 1 101 ? 0.763 19.531 -10.336 1 97.44 101 SER A CA 1
ATOM 750 C C . SER A 1 101 ? 0.611 19.469 -8.82 1 97.44 101 SER A C 1
ATOM 752 O O . SER A 1 101 ? 0.963 20.422 -8.117 1 97.44 101 SER A O 1
ATOM 754 N N . LEU A 1 102 ? 0.11 18.391 -8.344 1 97.44 102 LEU A N 1
ATOM 755 C CA . LEU A 1 102 ? -0.103 18.219 -6.906 1 97.44 102 LEU A CA 1
ATOM 756 C C . LEU A 1 102 ? 1.228 18.156 -6.164 1 97.44 102 LEU A C 1
ATOM 758 O O . LEU A 1 102 ? 1.383 18.75 -5.098 1 97.44 102 LEU A O 1
ATOM 762 N N . VAL A 1 103 ? 2.16 17.422 -6.688 1 97.06 103 VAL A N 1
ATOM 763 C CA . VAL A 1 103 ? 3.49 17.312 -6.098 1 97.06 103 VAL A CA 1
ATOM 764 C C . VAL A 1 103 ? 4.121 18.703 -5.984 1 97.06 103 VAL A C 1
ATOM 766 O O . VAL A 1 103 ? 4.652 19.062 -4.93 1 97.06 103 VAL A O 1
ATOM 769 N N . ASN A 1 104 ? 4.016 19.453 -7 1 95.56 104 ASN A N 1
ATOM 770 C CA . ASN A 1 104 ? 4.59 20.797 -6.988 1 95.56 104 ASN A CA 1
ATOM 771 C C . ASN A 1 104 ? 3.887 21.703 -5.98 1 95.56 104 ASN A C 1
ATOM 773 O O . ASN A 1 104 ? 4.527 22.531 -5.328 1 95.56 104 ASN A O 1
ATOM 777 N N . LEU A 1 105 ? 2.658 21.562 -5.918 1 94.44 105 LEU A N 1
ATOM 778 C CA . LEU A 1 105 ? 1.896 22.328 -4.938 1 94.44 105 LEU A CA 1
ATOM 779 C C . LEU A 1 105 ? 2.381 22.047 -3.521 1 94.44 105 LEU A C 1
ATOM 781 O O . LEU A 1 105 ? 2.592 22.969 -2.732 1 94.44 105 LEU A O 1
ATOM 785 N N . ILE A 1 106 ? 2.549 20.797 -3.176 1 95.44 106 ILE A N 1
ATOM 786 C CA . ILE A 1 106 ? 2.982 20.391 -1.847 1 95.44 106 ILE A CA 1
ATOM 787 C C . ILE A 1 106 ? 4.398 20.891 -1.582 1 95.44 106 ILE A C 1
ATOM 789 O O . ILE A 1 106 ? 4.68 21.438 -0.516 1 95.44 106 ILE A O 1
ATOM 793 N N . VAL A 1 107 ? 5.277 20.703 -2.547 1 92.75 107 VAL A N 1
ATOM 794 C CA . VAL A 1 107 ? 6.676 21.109 -2.402 1 92.75 107 VAL A CA 1
ATOM 795 C C . VAL A 1 107 ? 6.77 22.609 -2.182 1 92.75 107 VAL A C 1
ATOM 797 O O . VAL A 1 107 ? 7.559 23.078 -1.357 1 92.75 107 VAL A O 1
ATOM 800 N N . ASN A 1 108 ? 5.984 23.328 -2.838 1 89.62 108 ASN A N 1
ATOM 801 C CA . ASN A 1 108 ? 5.992 24.781 -2.707 1 89.62 108 ASN A CA 1
ATOM 802 C C . ASN A 1 108 ? 5.461 25.234 -1.347 1 89.62 108 ASN A C 1
ATOM 804 O O . ASN A 1 108 ? 5.859 26.281 -0.831 1 89.62 108 ASN A O 1
ATOM 808 N N . MET A 1 109 ? 4.594 24.484 -0.817 1 87.44 109 MET A N 1
ATOM 809 C CA . MET A 1 109 ? 4.055 24.781 0.504 1 87.44 109 MET A CA 1
ATOM 810 C C . MET A 1 109 ? 5.121 24.609 1.581 1 87.44 109 MET A C 1
ATOM 812 O O . MET A 1 109 ? 5.082 25.297 2.609 1 87.44 109 MET A O 1
ATOM 816 N N . THR A 1 110 ? 6.086 23.672 1.451 1 77.81 110 THR A N 1
ATOM 817 C CA . THR A 1 110 ? 7.086 23.312 2.453 1 77.81 110 THR A CA 1
ATOM 818 C C . THR A 1 110 ? 8.281 24.25 2.381 1 77.81 110 THR A C 1
ATOM 820 O O . THR A 1 110 ? 8.953 24.5 3.391 1 77.81 110 THR A O 1
ATOM 823 N N . GLY A 1 111 ? 8.812 24.641 1.307 1 66.12 111 GLY A N 1
ATOM 824 C CA . GLY A 1 111 ? 9.961 25.516 1.147 1 66.12 111 GLY A CA 1
ATOM 825 C C . GLY A 1 111 ? 9.781 26.859 1.825 1 66.12 111 GLY A C 1
ATOM 826 O O . GLY A 1 111 ? 10.742 27.453 2.305 1 66.12 111 GLY A O 1
ATOM 827 N N . ASP A 1 112 ? 8.758 27.328 1.946 1 57.12 112 ASP A N 1
ATOM 828 C CA . ASP A 1 112 ? 8.586 28.719 2.342 1 57.12 112 ASP A CA 1
ATOM 829 C C . ASP A 1 112 ? 8.648 28.875 3.859 1 57.12 112 ASP A C 1
ATOM 831 O O . ASP A 1 112 ? 9.125 29.891 4.371 1 57.12 112 ASP A O 1
ATOM 835 N N . ASN A 1 113 ? 8.242 27.891 4.633 1 56.34 113 ASN A N 1
ATOM 836 C CA . ASN A 1 113 ? 8.07 28.297 6.023 1 56.34 113 ASN A CA 1
ATOM 837 C C . ASN A 1 113 ? 8.242 27.125 6.977 1 56.34 113 ASN A C 1
ATOM 839 O O . ASN A 1 113 ? 8.32 27.312 8.195 1 56.34 113 ASN A O 1
ATOM 843 N N . LEU A 1 114 ? 8.258 25.953 6.387 1 62.59 114 LEU A N 1
ATOM 844 C CA . LEU A 1 114 ? 8.25 24.781 7.266 1 62.59 114 LEU A CA 1
ATOM 845 C C . LEU A 1 114 ? 9.398 23.844 6.926 1 62.59 114 LEU A C 1
ATOM 847 O O . LEU A 1 114 ? 9.633 23.547 5.754 1 62.59 114 LEU A O 1
ATOM 851 N N . ALA A 1 115 ? 10.25 23.719 7.922 1 73 115 ALA A N 1
ATOM 852 C CA . ALA A 1 115 ? 11.188 22.609 7.727 1 73 115 ALA A CA 1
ATOM 853 C C . ALA A 1 115 ? 10.453 21.266 7.703 1 73 115 ALA A C 1
ATOM 855 O O . ALA A 1 115 ? 9.859 20.859 8.703 1 73 115 ALA A O 1
ATOM 856 N N . VAL A 1 116 ? 10.352 20.797 6.516 1 84.94 116 VAL A N 1
ATOM 857 C CA . VAL A 1 116 ? 9.57 19.578 6.355 1 84.94 116 VAL A CA 1
ATOM 858 C C . VAL A 1 116 ? 10.453 18.469 5.789 1 84.94 116 VAL A C 1
ATOM 860 O O . VAL A 1 116 ? 11.211 18.688 4.84 1 84.94 116 VAL A O 1
ATOM 863 N N . ASP A 1 117 ? 10.453 17.406 6.5 1 89.81 117 ASP A N 1
ATOM 864 C CA . ASP A 1 117 ? 11.062 16.172 6.008 1 89.81 117 ASP A CA 1
ATOM 865 C C . ASP A 1 117 ? 10 15.094 5.766 1 89.81 117 ASP A C 1
ATOM 867 O O . ASP A 1 117 ? 9.203 14.797 6.652 1 89.81 117 ASP A O 1
ATOM 871 N N . CYS A 1 118 ? 10 14.594 4.57 1 94.19 118 CYS A N 1
ATOM 872 C CA . CYS A 1 118 ? 9.031 13.547 4.242 1 94.19 118 CYS A CA 1
ATOM 873 C C . CYS A 1 118 ? 9.703 12.18 4.199 1 94.19 118 CYS A C 1
ATOM 875 O O . CYS A 1 118 ? 10.617 11.961 3.404 1 94.19 118 CYS A O 1
ATOM 877 N N . ASN A 1 119 ? 9.219 11.281 5.062 1 96.06 119 ASN A N 1
ATOM 878 C CA . ASN A 1 119 ? 9.852 9.977 5.207 1 96.06 119 ASN A CA 1
ATOM 879 C C . ASN A 1 119 ? 8.867 8.844 4.938 1 96.06 119 ASN A C 1
ATOM 881 O O . ASN A 1 119 ? 7.688 8.938 5.285 1 96.06 119 ASN A O 1
ATOM 885 N N . HIS A 1 120 ? 9.406 7.805 4.312 1 96.19 120 HIS A N 1
ATOM 886 C CA . HIS A 1 120 ? 8.633 6.574 4.156 1 96.19 120 HIS A CA 1
ATOM 887 C C . HIS A 1 120 ? 8.742 5.695 5.402 1 96.19 120 HIS A C 1
ATOM 889 O O . HIS A 1 120 ? 9.82 5.551 5.973 1 96.19 120 HIS A O 1
ATOM 895 N N . ILE A 1 121 ? 7.59 5.148 5.801 1 94.44 121 ILE A N 1
ATOM 896 C CA . ILE A 1 121 ? 7.559 4.215 6.922 1 94.44 121 ILE A CA 1
ATOM 897 C C . ILE A 1 121 ? 6.797 2.953 6.523 1 94.44 121 ILE A C 1
ATOM 899 O O . ILE A 1 121 ? 6.074 2.947 5.523 1 94.44 121 ILE A O 1
ATOM 903 N N . PHE A 1 122 ? 6.965 1.898 7.355 1 90.5 122 PHE A N 1
ATOM 904 C CA . PHE A 1 122 ? 6.227 0.662 7.117 1 90.5 122 PHE A CA 1
ATOM 905 C C . PHE A 1 122 ? 4.766 0.816 7.52 1 90.5 122 PHE A C 1
ATOM 907 O O . PHE A 1 122 ? 4.445 1.582 8.43 1 90.5 122 PHE A O 1
ATOM 914 N N . CYS A 1 123 ? 3.994 -0.022 6.871 1 90.88 123 CYS A N 1
ATOM 915 C CA . CYS A 1 123 ? 2.553 0.103 7.055 1 90.88 123 CYS A CA 1
ATOM 916 C C . CYS A 1 123 ? 2.166 -0.11 8.516 1 90.88 123 CYS A C 1
ATOM 918 O O . CYS A 1 123 ? 1.219 0.505 9.008 1 90.88 123 CYS A O 1
ATOM 920 N N . GLU A 1 124 ? 2.943 -0.876 9.242 1 87.12 124 GL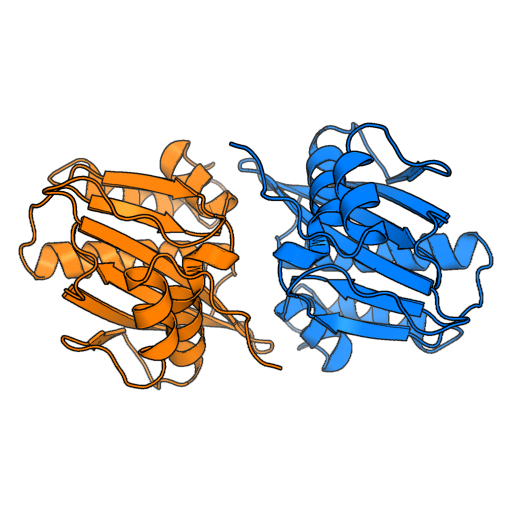U A N 1
ATOM 921 C CA . GLU A 1 124 ? 2.633 -1.194 10.633 1 87.12 124 GLU A CA 1
ATOM 922 C C . GLU A 1 124 ? 2.748 0.042 11.523 1 87.12 124 GLU A C 1
ATOM 924 O O . GLU A 1 124 ? 2.09 0.129 12.562 1 87.12 124 GLU A O 1
ATOM 929 N N . ALA A 1 125 ? 3.439 0.986 11.094 1 91.06 125 ALA A N 1
ATOM 930 C CA . ALA A 1 125 ? 3.697 2.188 11.883 1 91.06 125 ALA A CA 1
ATOM 931 C C . ALA A 1 125 ? 2.736 3.311 11.508 1 91.06 125 ALA A C 1
ATOM 933 O O . ALA A 1 125 ? 2.848 4.43 12.008 1 91.06 125 ALA A O 1
ATOM 934 N N . ASN A 1 126 ? 1.78 3.062 10.656 1 95.44 126 ASN A N 1
ATOM 935 C CA . ASN A 1 126 ? 0.92 4.113 10.125 1 95.44 126 ASN A CA 1
ATOM 936 C C . ASN A 1 126 ? -0.554 3.816 10.383 1 95.44 126 ASN A C 1
ATOM 938 O O . ASN A 1 126 ? -1.419 4.223 9.602 1 95.44 126 ASN A O 1
ATOM 942 N N . GLN A 1 127 ? -0.828 3.162 11.461 1 94.31 127 GLN A N 1
ATOM 943 C CA . GLN A 1 127 ? -2.154 2.605 11.703 1 94.31 127 GLN A CA 1
ATOM 944 C C . GLN A 1 127 ? -3.182 3.711 11.938 1 94.31 127 GLN A C 1
ATOM 946 O O . GLN A 1 127 ? -4.312 3.625 11.453 1 94.31 127 GLN A O 1
ATOM 951 N N . VAL A 1 128 ? -2.826 4.703 12.688 1 96.69 128 VAL A N 1
ATOM 952 C CA . VAL A 1 128 ? -3.771 5.77 12.992 1 96.69 128 VAL A CA 1
ATOM 953 C C . VAL A 1 128 ? -4.219 6.453 11.703 1 96.69 128 VAL A C 1
ATOM 955 O O . VAL A 1 128 ? -5.418 6.617 11.461 1 96.69 128 VAL A O 1
ATOM 958 N N . ALA A 1 129 ? -3.285 6.84 10.875 1 98.19 129 ALA A N 1
ATOM 959 C CA . ALA A 1 129 ? -3.6 7.5 9.609 1 98.19 129 ALA A CA 1
ATOM 960 C C . ALA A 1 129 ? -4.426 6.59 8.703 1 98.19 129 ALA A C 1
ATOM 962 O O . ALA A 1 129 ? -5.336 7.051 8.016 1 98.19 129 ALA A O 1
ATOM 963 N N . ASP A 1 130 ? -4.133 5.32 8.711 1 96.81 130 ASP A N 1
ATOM 964 C CA . ASP A 1 130 ? -4.891 4.348 7.934 1 96.81 130 ASP A CA 1
ATOM 965 C C . ASP A 1 130 ? -6.359 4.34 8.344 1 96.81 130 ASP A C 1
ATOM 967 O O . ASP A 1 130 ? -7.25 4.371 7.488 1 96.81 130 ASP A O 1
ATOM 971 N N . CYS A 1 131 ? -6.547 4.289 9.648 1 97.19 131 CYS A N 1
ATOM 972 C CA . CYS A 1 131 ? -7.906 4.305 10.18 1 97.19 131 CYS A CA 1
ATOM 973 C C . CYS A 1 131 ? -8.641 5.57 9.766 1 97.19 131 CYS A C 1
ATOM 975 O O . CYS A 1 131 ? -9.812 5.516 9.383 1 97.19 131 CYS A O 1
ATOM 977 N N . LEU A 1 132 ? -7.977 6.637 9.852 1 98.31 132 LEU A N 1
ATOM 978 C CA . LEU A 1 132 ? -8.578 7.918 9.5 1 98.31 132 LEU A CA 1
ATOM 979 C C . LEU A 1 132 ? -8.93 7.969 8.023 1 98.31 132 LEU A C 1
ATOM 981 O O . LEU A 1 132 ? -10.031 8.375 7.652 1 98.31 132 LEU A O 1
ATOM 985 N N . ALA A 1 133 ? -8.047 7.574 7.152 1 98.25 133 ALA A N 1
ATOM 986 C CA . ALA A 1 133 ? -8.273 7.594 5.711 1 98.25 133 ALA A CA 1
ATOM 987 C C . ALA A 1 133 ? -9.492 6.754 5.336 1 98.25 133 ALA A C 1
ATOM 989 O O . ALA A 1 133 ? -10.32 7.176 4.527 1 98.25 133 ALA A O 1
ATOM 990 N N . LYS A 1 134 ? -9.609 5.613 5.93 1 96.69 134 LYS A N 1
ATOM 991 C CA . LYS A 1 134 ? -10.719 4.711 5.633 1 96.69 134 LYS A CA 1
ATOM 992 C C . LYS A 1 134 ? -12.047 5.312 6.066 1 96.69 134 LYS A C 1
ATOM 994 O O . LYS A 1 134 ? -13.062 5.137 5.391 1 96.69 134 LYS A O 1
ATOM 999 N N . ARG A 1 135 ? -11.984 6.004 7.137 1 96.31 135 ARG A N 1
ATOM 1000 C CA . ARG A 1 135 ? -13.188 6.668 7.617 1 96.31 135 ARG A CA 1
ATOM 1001 C C . ARG A 1 135 ? -13.617 7.781 6.664 1 96.31 135 ARG A C 1
ATOM 1003 O O . ARG A 1 135 ? -14.805 8.07 6.535 1 96.31 135 ARG A O 1
ATOM 1010 N N . GLY A 1 136 ? -12.703 8.375 5.992 1 96 136 GLY A N 1
ATOM 1011 C CA . GLY A 1 136 ? -12.984 9.453 5.062 1 96 136 GLY A CA 1
ATOM 1012 C C . GLY A 1 136 ? -13.883 9.031 3.914 1 96 136 GLY A C 1
ATOM 1013 O O . GLY A 1 136 ? -14.602 9.859 3.344 1 96 136 GLY A O 1
ATOM 1014 N N . ILE A 1 137 ? -13.891 7.801 3.625 1 94.94 137 ILE A N 1
ATOM 1015 C CA . ILE A 1 137 ? -14.703 7.27 2.537 1 94.94 137 ILE A CA 1
ATOM 1016 C C . ILE A 1 137 ? -16.188 7.426 2.877 1 94.94 137 ILE A C 1
ATOM 1018 O O . ILE A 1 137 ? -17.016 7.598 1.985 1 94.94 137 ILE A O 1
ATOM 1022 N N . ASP A 1 138 ? -16.516 7.473 4.121 1 92.81 138 ASP A N 1
ATOM 1023 C CA . ASP A 1 138 ? -17.906 7.418 4.574 1 92.81 138 ASP A CA 1
ATOM 1024 C C . ASP A 1 138 ? -18.453 8.82 4.828 1 92.81 138 ASP A C 1
ATOM 1026 O O . ASP A 1 138 ? -19.641 8.984 5.121 1 92.81 138 ASP A O 1
ATOM 1030 N N . ILE A 1 139 ? -17.578 9.766 4.762 1 91.62 139 ILE A N 1
ATOM 1031 C CA . ILE A 1 139 ? -18.094 11.102 5.051 1 91.62 139 ILE A CA 1
ATOM 1032 C C . ILE A 1 139 ? -18.656 11.719 3.777 1 91.62 139 ILE A C 1
ATOM 1034 O O . ILE A 1 139 ? -18.312 11.305 2.67 1 91.62 139 ILE A O 1
ATOM 1038 N N . LEU A 1 140 ? -19.578 12.625 3.971 1 84 140 LEU A N 1
ATOM 1039 C CA . LEU A 1 140 ? -20.375 13.141 2.855 1 84 140 LEU A CA 1
ATOM 1040 C C . LEU A 1 140 ? -19.5 13.969 1.916 1 84 140 LEU A C 1
ATOM 1042 O O . LEU A 1 140 ? -19.531 13.781 0.698 1 84 140 LEU A O 1
ATOM 1046 N N . ASP A 1 141 ? -18.828 14.977 2.52 1 88.31 141 ASP A N 1
ATOM 1047 C CA . ASP A 1 141 ? -18 15.852 1.686 1 88.31 141 ASP A CA 1
ATOM 1048 C C . ASP A 1 141 ? -17.031 16.672 2.535 1 88.31 141 ASP A C 1
ATOM 1050 O O . ASP A 1 141 ? -17.234 16.828 3.738 1 88.31 141 ASP A O 1
ATOM 1054 N N . GLY A 1 142 ? -15.836 17.031 1.812 1 93.94 142 GLY A N 1
ATOM 1055 C CA . GLY A 1 142 ? -14.961 18.016 2.436 1 93.94 142 GLY A CA 1
ATOM 1056 C C . GLY A 1 142 ? -13.992 17.406 3.428 1 93.94 142 GLY A C 1
ATOM 1057 O O . GLY A 1 142 ? -13.734 16.203 3.391 1 93.94 142 GLY A O 1
ATOM 1058 N N . ILE A 1 143 ? -13.328 18.219 4.172 1 97.81 143 ILE A N 1
ATOM 1059 C CA . ILE A 1 143 ? -12.336 17.875 5.18 1 97.81 143 ILE A CA 1
ATOM 1060 C C . ILE A 1 143 ? -12.906 18.109 6.574 1 97.81 143 ILE A C 1
ATOM 1062 O O . ILE A 1 143 ? -13.43 19.188 6.859 1 97.81 143 ILE A O 1
ATOM 1066 N N . GLN A 1 144 ? -12.891 17.125 7.375 1 98.06 144 GLN A N 1
ATOM 1067 C CA . GLN A 1 144 ? -13.258 17.234 8.781 1 98.06 144 GLN A CA 1
ATOM 1068 C C . GLN A 1 144 ? -12.023 17.219 9.68 1 98.06 144 GLN A C 1
ATOM 1070 O O . GLN A 1 144 ? -11.211 16.297 9.609 1 98.06 144 GLN A O 1
ATOM 1075 N N . ILE A 1 145 ? -11.945 18.219 10.539 1 98.31 145 ILE A N 1
ATOM 1076 C CA . ILE A 1 145 ? -10.789 18.344 11.422 1 98.31 145 ILE A CA 1
ATOM 1077 C C . ILE A 1 145 ? -11.188 18 12.852 1 98.31 145 ILE A C 1
ATOM 1079 O O . ILE A 1 145 ? -12.258 18.422 13.32 1 98.31 145 ILE A O 1
ATOM 1083 N N . PHE A 1 146 ? -10.383 17.281 13.508 1 98.38 146 PHE A N 1
ATOM 1084 C CA . PHE A 1 146 ? -10.617 16.891 14.898 1 98.38 146 PHE A CA 1
ATOM 1085 C C . PHE A 1 146 ? -9.555 17.5 15.812 1 98.38 146 PHE A C 1
ATOM 1087 O O . PHE A 1 146 ? -8.359 17.297 15.602 1 98.38 146 PHE A O 1
ATOM 1094 N N . SER A 1 147 ? -9.992 18.203 16.859 1 97.5 147 SER A N 1
ATOM 1095 C CA . SER A 1 147 ? -9.086 18.812 17.828 1 97.5 147 SER A CA 1
ATOM 1096 C C . SER A 1 147 ? -8.82 17.875 19 1 97.5 147 SER A C 1
ATOM 1098 O O . SER A 1 147 ? -7.961 18.141 19.844 1 97.5 147 SER A O 1
ATOM 1100 N N . SER A 1 148 ? -9.602 16.828 19.109 1 97.62 148 SER A N 1
ATOM 1101 C CA . SER A 1 148 ? -9.398 15.719 20.016 1 97.62 148 SER A CA 1
ATOM 1102 C C . SER A 1 148 ? -9.492 14.383 19.281 1 97.62 148 SER A C 1
ATOM 1104 O O . SER A 1 148 ? -10.133 14.281 18.25 1 97.62 148 SER A O 1
ATOM 1106 N N . PRO A 1 149 ? -8.875 13.406 19.812 1 97.06 149 PRO A N 1
ATOM 1107 C CA . PRO A 1 149 ? -8.875 12.125 19.094 1 97.06 149 PRO A CA 1
ATOM 1108 C C . PRO A 1 149 ? -10.281 11.547 18.938 1 97.06 149 PRO A C 1
ATOM 1110 O O . PRO A 1 149 ? -11 11.375 19.922 1 97.06 149 PRO A O 1
ATOM 1113 N N . PRO A 1 150 ? -10.648 11.289 17.703 1 96.75 150 PRO A N 1
ATOM 1114 C CA . PRO A 1 150 ? -11.898 10.547 17.547 1 96.75 150 PRO A CA 1
ATOM 1115 C C . PRO A 1 150 ? -11.844 9.156 18.188 1 96.75 150 PRO A C 1
ATOM 1117 O O . PRO A 1 150 ? -10.781 8.539 18.234 1 96.75 150 PRO A O 1
ATOM 1120 N N . PRO A 1 151 ? -12.891 8.609 18.594 1 96.06 151 PRO A N 1
ATOM 1121 C CA . PRO A 1 151 ? -12.922 7.367 19.359 1 96.06 151 PRO A CA 1
ATOM 1122 C C . PRO A 1 151 ? -12.312 6.188 18.609 1 96.06 151 PRO A C 1
ATOM 1124 O O . PRO A 1 151 ? -11.641 5.344 19.203 1 96.06 151 PRO A O 1
ATOM 1127 N N . TRP A 1 152 ? -12.5 6.125 17.297 1 95.62 152 TRP A N 1
ATOM 1128 C CA . TRP A 1 152 ? -12.125 4.934 16.547 1 95.62 152 TRP A CA 1
ATOM 1129 C C . TRP A 1 152 ? -10.617 4.883 16.312 1 95.62 152 TRP A C 1
ATOM 1131 O O . TRP A 1 152 ? -10.094 3.902 15.781 1 95.62 152 TRP A O 1
ATOM 1141 N N . VAL A 1 153 ? -9.891 5.93 16.719 1 96.44 153 VAL A N 1
ATOM 1142 C CA . VAL A 1 153 ? -8.445 5.867 16.562 1 96.44 153 VAL A CA 1
ATOM 1143 C C . VAL A 1 153 ? -7.773 5.875 17.938 1 96.44 153 VAL A C 1
ATOM 1145 O O . VAL A 1 153 ? -6.547 5.945 18.031 1 96.44 153 VAL A O 1
ATOM 1148 N N . MET A 1 154 ? -8.453 5.828 19 1 94.94 154 MET A N 1
ATOM 1149 C CA . MET A 1 154 ? -7.891 5.887 20.344 1 94.94 154 MET A CA 1
ATOM 1150 C C . MET A 1 154 ? -6.957 4.711 20.594 1 94.94 154 MET A C 1
ATOM 1152 O O . MET A 1 154 ? -5.871 4.883 21.156 1 94.94 154 MET A O 1
ATOM 1156 N N . ALA A 1 155 ? -7.375 3.506 20.109 1 91.88 155 ALA A N 1
ATOM 1157 C CA . ALA A 1 155 ? -6.57 2.309 20.344 1 91.88 155 ALA A CA 1
ATOM 1158 C C . ALA A 1 155 ? -5.227 2.408 19.625 1 91.88 155 ALA A C 1
ATOM 1160 O O . ALA A 1 155 ? -4.172 2.301 20.25 1 91.88 155 ALA A O 1
ATOM 1161 N N . PRO A 1 156 ? -5.289 2.68 18.359 1 92.62 156 PRO A N 1
ATOM 1162 C CA . PRO A 1 156 ? -3.982 2.795 17.703 1 92.62 156 PRO A CA 1
ATOM 1163 C C . PRO A 1 156 ? -3.172 3.986 18.203 1 92.62 156 PRO A C 1
ATOM 1165 O O . PRO A 1 156 ? -1.94 3.934 18.234 1 92.62 156 PRO A O 1
ATOM 1168 N N . LEU A 1 157 ? -3.795 5.055 18.609 1 92.88 157 LEU A N 1
ATOM 1169 C CA . LEU A 1 157 ? -3.086 6.191 19.188 1 92.88 157 LEU A CA 1
ATOM 1170 C C . LEU A 1 157 ? -2.365 5.785 20.469 1 92.88 157 LEU A C 1
ATOM 1172 O O . LEU A 1 157 ? -1.227 6.195 20.703 1 92.88 157 LEU A O 1
ATOM 1176 N N . PHE A 1 158 ? -3.027 5.035 21.234 1 89.25 158 PHE A N 1
ATOM 1177 C CA . PHE A 1 158 ? -2.434 4.531 22.469 1 89.25 158 PHE A CA 1
ATOM 1178 C C . PHE A 1 158 ? -1.243 3.631 22.172 1 89.25 158 PHE A C 1
ATOM 1180 O O . PHE A 1 158 ? -0.221 3.693 22.859 1 89.25 158 PHE A O 1
ATOM 1187 N N . ALA A 1 159 ? -1.418 2.781 21.141 1 85.75 159 ALA A N 1
ATOM 1188 C CA . ALA A 1 159 ? -0.318 1.919 20.719 1 85.75 159 ALA A CA 1
ATOM 1189 C C . ALA A 1 159 ? 0.899 2.744 20.312 1 85.75 159 ALA A C 1
ATOM 1191 O O . ALA A 1 159 ? 2.037 2.371 20.609 1 85.75 159 ALA A O 1
ATOM 1192 N N . ASP A 1 160 ? 0.688 3.816 19.641 1 84.25 160 ASP A N 1
ATOM 1193 C CA . ASP A 1 160 ? 1.769 4.699 19.219 1 84.25 160 ASP A CA 1
ATOM 1194 C C . ASP A 1 160 ? 2.508 5.281 20.422 1 84.25 160 ASP A C 1
ATOM 1196 O O . ASP A 1 160 ? 3.736 5.375 20.422 1 84.25 160 ASP A O 1
ATOM 1200 N N . SER A 1 161 ? 1.768 5.688 21.406 1 79.5 161 SER A N 1
ATOM 1201 C CA . SER A 1 161 ? 2.344 6.363 22.562 1 79.5 161 SER A CA 1
ATOM 1202 C C . SER A 1 161 ? 3.08 5.383 23.469 1 79.5 161 SER A C 1
ATOM 1204 O O . SER A 1 161 ? 3.984 5.77 24.219 1 79.5 161 SER A O 1
ATOM 1206 N N . SER A 1 162 ? 2.691 4.105 23.391 1 73.06 162 SER A N 1
ATOM 1207 C CA . SER A 1 162 ? 3.271 3.119 24.297 1 73.06 162 SER A CA 1
ATOM 1208 C C . SER A 1 162 ? 4.422 2.373 23.625 1 73.06 162 SER A C 1
ATOM 1210 O O . SER A 1 162 ? 5.09 1.557 24.266 1 73.06 162 SER A O 1
ATOM 1212 N N . ASN A 1 163 ? 4.93 2.791 22.484 1 61.47 163 ASN A N 1
ATOM 1213 C CA . ASN A 1 163 ? 5.918 2.086 21.688 1 61.47 163 ASN A CA 1
ATOM 1214 C C . ASN A 1 163 ? 5.535 0.623 21.484 1 61.47 163 ASN A C 1
ATOM 1216 O O . ASN A 1 163 ? 6.398 -0.258 21.5 1 61.47 163 ASN A O 1
ATOM 1220 N N . VAL A 1 164 ? 4.223 0.352 21.844 1 50 164 VAL A N 1
ATOM 1221 C CA . VAL A 1 164 ? 3.75 -1.024 21.75 1 50 164 VAL A CA 1
ATOM 1222 C C . VAL A 1 164 ? 3.152 -1.271 20.359 1 50 164 VAL A C 1
ATOM 1224 O O . VAL A 1 164 ? 2.547 -0.374 19.781 1 50 164 VAL A O 1
ATOM 1227 N N . ILE A 1 165 ? 3.738 -2.148 19.562 1 47.16 165 ILE A N 1
ATOM 1228 C CA . ILE A 1 165 ? 3.125 -2.57 18.312 1 47.16 165 ILE A CA 1
ATOM 1229 C C . ILE A 1 165 ? 1.849 -3.357 18.594 1 47.16 165 ILE A C 1
ATOM 1231 O O . ILE A 1 165 ? 1.872 -4.336 19.344 1 47.16 165 ILE A O 1
ATOM 1235 N N . PHE A 1 166 ? 0.601 -2.928 18.625 1 42.44 166 PHE A N 1
ATOM 1236 C CA . PHE A 1 166 ? -0.618 -3.686 18.891 1 42.44 166 PHE A CA 1
ATOM 1237 C C . PHE A 1 166 ? -0.904 -4.656 17.75 1 42.44 166 PHE A C 1
ATOM 1239 O O . PHE A 1 166 ? -0.805 -4.289 16.578 1 42.44 166 PHE A O 1
ATOM 1246 N N . PRO A 1 167 ? -1.007 -5.941 18.062 1 39.38 167 PRO A N 1
ATOM 1247 C CA . PRO A 1 167 ? -1.438 -6.961 17.094 1 39.38 167 PRO A CA 1
ATOM 1248 C C . PRO A 1 167 ? -2.795 -6.645 16.469 1 39.38 167 PRO A C 1
ATOM 1250 O O . PRO A 1 167 ? -3.693 -6.145 17.156 1 39.38 167 PRO A O 1
ATOM 1253 N N . ARG A 1 168 ? -2.875 -6.277 15.234 1 40.06 168 ARG A N 1
ATOM 1254 C CA . ARG A 1 168 ? -4.16 -6.047 14.586 1 40.06 168 ARG A CA 1
ATOM 1255 C C . ARG A 1 168 ? -5.09 -7.242 14.773 1 40.06 168 ARG A C 1
ATOM 1257 O O . ARG A 1 168 ? -4.703 -8.383 14.508 1 40.06 168 ARG A O 1
ATOM 1264 N N . GLY A 1 169 ? -6 -7.25 16 1 29.62 169 GLY A N 1
ATOM 1265 C CA . GLY A 1 169 ? -6.969 -8.328 16.109 1 29.62 169 GLY A CA 1
ATOM 1266 C C . GLY A 1 169 ? -7.75 -8.562 14.828 1 29.62 169 GLY A C 1
ATOM 1267 O O . GLY A 1 169 ? -7.961 -7.633 14.047 1 29.62 169 GLY A O 1
ATOM 1268 N N . PHE A 1 170 ? -7.953 -9.93 14.391 1 24.78 170 PHE A N 1
ATOM 1269 C CA . PHE A 1 170 ? -9.023 -10.312 13.477 1 24.78 170 PHE A CA 1
ATOM 1270 C C . PHE A 1 170 ? -10.359 -9.758 13.953 1 24.78 170 PHE A C 1
ATOM 1272 O O . PHE A 1 170 ? -10.594 -9.617 15.156 1 24.78 170 PHE A O 1
ATOM 1279 N N . SER B 1 1 ? 0.191 -13.18 15.852 1 47.75 1 SER B N 1
ATOM 1280 C CA . SER B 1 1 ? 1.384 -12.695 15.164 1 47.75 1 SER B CA 1
ATOM 1281 C C . SER B 1 1 ? 1.064 -12.281 13.734 1 47.75 1 SER B C 1
ATOM 1283 O O . SER B 1 1 ? 0.257 -12.922 13.055 1 47.75 1 SER B O 1
ATOM 1285 N N . VAL B 1 2 ? 1.28 -10.977 13.312 1 64 2 VAL B N 1
ATOM 1286 C CA . VAL B 1 2 ? 0.93 -10.398 12.023 1 64 2 VAL B CA 1
ATOM 1287 C C . VAL B 1 2 ? 1.899 -10.891 10.953 1 64 2 VAL B C 1
ATOM 1289 O O . VAL B 1 2 ? 2.084 -10.234 9.922 1 64 2 VAL B O 1
ATOM 1292 N N . GLY B 1 3 ? 2.367 -12.125 11.086 1 72.25 3 GLY B N 1
ATOM 1293 C CA . GLY B 1 3 ? 3.289 -12.688 10.109 1 72.25 3 GLY B CA 1
ATOM 1294 C C . GLY B 1 3 ? 2.617 -13.625 9.125 1 72.25 3 GLY B C 1
ATOM 1295 O O . GLY B 1 3 ? 1.393 -13.758 9.117 1 72.25 3 GLY B O 1
ATOM 1296 N N . TRP B 1 4 ? 3.408 -14.211 8.211 1 80.38 4 TRP B N 1
ATOM 1297 C CA . TRP B 1 4 ? 2.941 -15.18 7.23 1 80.38 4 TRP B CA 1
ATOM 1298 C C . TRP B 1 4 ? 2.395 -16.438 7.914 1 80.38 4 TRP B C 1
ATOM 1300 O O . TRP B 1 4 ? 2.996 -16.938 8.859 1 80.38 4 TRP B O 1
ATOM 1310 N N . LYS B 1 5 ? 1.135 -16.875 7.5 1 84.44 5 LYS B N 1
ATOM 1311 C CA . LYS B 1 5 ? 0.496 -18.062 8.062 1 84.44 5 LYS B CA 1
ATOM 1312 C C . LYS B 1 5 ? 0.498 -19.219 7.062 1 84.44 5 LYS B C 1
ATOM 1314 O O . LYS B 1 5 ? 0.231 -19.016 5.875 1 84.44 5 LYS B O 1
ATOM 1319 N N . PHE B 1 6 ? 0.755 -20.391 7.512 1 86.25 6 PHE B N 1
ATOM 1320 C CA . PHE B 1 6 ? 0.72 -21.578 6.672 1 86.25 6 PHE B CA 1
ATOM 1321 C C . PHE B 1 6 ? -0.684 -21.828 6.125 1 86.25 6 PHE B C 1
ATOM 1323 O O . PHE B 1 6 ? -1.67 -21.672 6.852 1 86.25 6 PHE B O 1
ATOM 1330 N N . PRO B 1 7 ? -0.679 -22.188 4.875 1 88.75 7 PRO B N 1
ATOM 1331 C CA . PRO B 1 7 ? -1.99 -22.625 4.391 1 88.75 7 PRO B CA 1
ATOM 1332 C C . PRO B 1 7 ? -2.379 -24.016 4.91 1 88.75 7 PRO B C 1
ATOM 1334 O O . PRO B 1 7 ? -1.532 -24.734 5.434 1 88.75 7 PRO B O 1
ATOM 1337 N N . PRO B 1 8 ? -3.713 -24.344 4.793 1 88.38 8 PRO B N 1
ATOM 1338 C CA . PRO B 1 8 ? -4.125 -25.703 5.188 1 88.38 8 PRO B CA 1
ATOM 1339 C C . PRO B 1 8 ? -3.441 -26.781 4.363 1 88.38 8 PRO B C 1
ATOM 1341 O O . PRO B 1 8 ? -2.939 -26.516 3.27 1 88.38 8 PRO B O 1
ATOM 1344 N N . GLU B 1 9 ? -3.4 -28 4.922 1 91.62 9 GLU B N 1
ATOM 1345 C CA . GLU B 1 9 ? -2.795 -29.141 4.227 1 91.62 9 GLU B CA 1
ATOM 1346 C C . GLU B 1 9 ? -3.42 -29.344 2.848 1 91.62 9 GLU B C 1
ATOM 1348 O O . GLU B 1 9 ? -4.641 -29.266 2.697 1 91.62 9 GLU B O 1
ATOM 1353 N N . GLY B 1 10 ? -2.623 -29.562 1.803 1 91.31 10 GLY B N 1
ATOM 1354 C CA . GLY B 1 10 ? -3.102 -29.828 0.455 1 91.31 10 GLY B CA 1
ATOM 1355 C C . GLY B 1 10 ? -3.389 -28.562 -0.332 1 91.31 10 GLY B C 1
ATOM 1356 O O . GLY B 1 10 ? -3.785 -28.625 -1.498 1 91.31 10 GLY B O 1
ATOM 1357 N N . ILE B 1 11 ? -3.189 -27.422 0.299 1 93.62 11 ILE B N 1
ATOM 1358 C CA . ILE B 1 11 ? -3.445 -26.141 -0.36 1 93.62 11 ILE B CA 1
ATOM 1359 C C . ILE B 1 11 ? -2.131 -25.391 -0.553 1 93.62 11 ILE B C 1
ATOM 1361 O O . ILE B 1 11 ? -1.289 -25.359 0.347 1 93.62 11 ILE B O 1
ATOM 1365 N N . LEU B 1 12 ? -1.891 -24.859 -1.695 1 95.69 12 LEU B N 1
ATOM 1366 C CA . LEU B 1 12 ? -0.745 -24 -1.966 1 95.69 12 LEU B CA 1
ATOM 1367 C C . LEU B 1 12 ? -1.11 -22.531 -1.77 1 95.69 12 LEU B C 1
ATOM 1369 O O . LEU B 1 12 ? -2.275 -22.156 -1.911 1 95.69 12 LEU B O 1
ATOM 1373 N N . LYS B 1 13 ? -0.128 -21.781 -1.402 1 96.62 13 LYS B N 1
ATOM 1374 C CA . LYS B 1 13 ? -0.358 -20.359 -1.184 1 96.62 13 LYS B CA 1
ATOM 1375 C C . LYS B 1 13 ? 0.511 -19.5 -2.107 1 96.62 13 LYS B C 1
ATOM 1377 O O . LYS B 1 13 ? 1.735 -19.656 -2.127 1 96.62 13 LYS B O 1
ATOM 1382 N N . LEU B 1 14 ? -0.166 -18.688 -2.844 1 97.62 14 LEU B N 1
ATOM 1383 C CA . LEU B 1 14 ? 0.497 -17.719 -3.719 1 97.62 14 LEU B CA 1
ATOM 1384 C C . LEU B 1 14 ? 0.438 -16.312 -3.129 1 97.62 14 LEU B C 1
ATOM 1386 O O . LEU B 1 14 ? -0.644 -15.742 -2.992 1 97.62 14 LEU B O 1
ATOM 1390 N N . ASN B 1 15 ? 1.555 -15.781 -2.719 1 98.19 15 ASN B N 1
ATOM 1391 C CA . ASN B 1 15 ? 1.674 -14.383 -2.33 1 98.19 15 ASN B CA 1
ATOM 1392 C C . ASN B 1 15 ? 2.148 -13.516 -3.494 1 98.19 15 ASN B C 1
ATOM 1394 O O . ASN B 1 15 ? 3.125 -13.852 -4.164 1 98.19 15 ASN B O 1
ATOM 1398 N N . CYS B 1 16 ? 1.478 -12.414 -3.727 1 98.62 16 CYS B N 1
ATOM 1399 C CA . CYS B 1 16 ? 1.763 -11.555 -4.875 1 98.62 16 CYS B CA 1
ATOM 1400 C C . CYS B 1 16 ? 1.919 -10.102 -4.445 1 98.62 16 CYS B C 1
ATOM 1402 O O . CYS B 1 16 ? 1.362 -9.688 -3.426 1 98.62 16 CYS B O 1
ATOM 1404 N N . ASP B 1 17 ? 2.664 -9.359 -5.215 1 98.62 17 ASP B N 1
ATOM 1405 C CA . ASP B 1 17 ? 2.854 -7.934 -4.984 1 98.62 17 ASP B CA 1
ATOM 1406 C C . ASP B 1 17 ? 3.23 -7.215 -6.277 1 98.62 17 ASP B C 1
ATOM 1408 O O . ASP B 1 17 ? 3.738 -7.832 -7.215 1 98.62 17 ASP B O 1
ATOM 1412 N N . GLY B 1 18 ? 2.922 -5.941 -6.32 1 98.44 18 GLY B N 1
ATOM 1413 C CA . GLY B 1 18 ? 3.344 -5.039 -7.375 1 98.44 18 GLY B CA 1
ATOM 1414 C C . GLY B 1 18 ? 4.188 -3.883 -6.871 1 98.44 18 GLY B C 1
ATOM 1415 O O . GLY B 1 18 ? 4.148 -3.549 -5.684 1 98.44 18 GLY B O 1
ATOM 1416 N N . ALA B 1 19 ? 4.969 -3.377 -7.793 1 97.62 19 ALA B N 1
ATOM 1417 C CA . ALA B 1 19 ? 5.797 -2.217 -7.469 1 97.62 19 ALA B CA 1
ATOM 1418 C C . ALA B 1 19 ? 5.832 -1.229 -8.633 1 97.62 19 ALA B C 1
ATOM 1420 O O . ALA B 1 19 ? 5.883 -1.631 -9.797 1 97.62 19 ALA B O 1
ATOM 1421 N N . VAL B 1 20 ? 5.758 0.051 -8.312 1 96.75 20 VAL B N 1
ATOM 1422 C CA . VAL B 1 20 ? 5.91 1.125 -9.289 1 96.75 20 VAL B CA 1
ATOM 1423 C C . VAL B 1 20 ? 6.926 2.145 -8.781 1 96.75 20 VAL B C 1
ATOM 1425 O O . VAL B 1 20 ? 6.871 2.562 -7.625 1 96.75 20 VAL B O 1
ATOM 1428 N N . ASN B 1 21 ? 7.852 2.514 -9.633 1 95.25 21 ASN B N 1
ATOM 1429 C CA . ASN B 1 21 ? 8.867 3.461 -9.18 1 95.25 21 ASN B CA 1
ATOM 1430 C C . ASN B 1 21 ? 8.547 4.883 -9.641 1 95.25 21 ASN B C 1
ATOM 1432 O O . ASN B 1 21 ? 7.484 5.133 -10.203 1 95.25 21 ASN B O 1
ATOM 1436 N N . VAL B 1 22 ? 9.359 5.805 -9.398 1 93.94 22 VAL B N 1
ATOM 1437 C CA . VAL B 1 22 ? 9.125 7.234 -9.594 1 93.94 22 VAL B CA 1
ATOM 1438 C C . VAL B 1 22 ? 9.047 7.547 -11.086 1 93.94 22 VAL B C 1
ATOM 1440 O O . VAL B 1 22 ? 8.469 8.57 -11.477 1 93.94 22 VAL B O 1
ATOM 1443 N N . ASN B 1 23 ? 9.625 6.707 -11.922 1 92.69 23 ASN B N 1
ATOM 1444 C CA . ASN B 1 23 ? 9.586 6.898 -13.367 1 92.69 23 ASN B CA 1
ATOM 1445 C C . ASN B 1 23 ? 8.414 6.148 -13.992 1 92.69 23 ASN B C 1
ATOM 1447 O O . ASN B 1 23 ? 8.406 5.91 -15.203 1 92.69 23 ASN B O 1
ATOM 1451 N N . SER B 1 24 ? 7.539 5.586 -13.133 1 93.12 24 SER B N 1
ATOM 1452 C CA . SER B 1 24 ? 6.316 4.906 -13.539 1 93.12 24 SER B CA 1
ATOM 1453 C C . SER B 1 24 ? 6.617 3.539 -14.141 1 93.12 24 SER B C 1
ATOM 1455 O O . SER B 1 24 ? 5.797 2.98 -14.875 1 93.12 24 SER B O 1
ATOM 1457 N N . ILE B 1 25 ? 7.824 3.119 -13.93 1 95.31 25 ILE B N 1
ATOM 1458 C CA . ILE B 1 25 ? 8.141 1.745 -14.305 1 95.31 25 ILE B CA 1
ATOM 1459 C C . ILE B 1 25 ? 7.512 0.779 -13.305 1 95.31 25 ILE B C 1
ATOM 1461 O O . ILE B 1 25 ? 7.719 0.908 -12.094 1 95.31 25 ILE B O 1
ATOM 1465 N N . ALA B 1 26 ? 6.754 -0.161 -13.859 1 97.75 26 ALA B N 1
ATOM 1466 C CA . ALA B 1 26 ? 6.008 -1.089 -13.008 1 97.75 26 ALA B CA 1
ATOM 1467 C C . ALA B 1 26 ? 6.566 -2.504 -13.125 1 97.75 26 ALA B C 1
ATOM 1469 O O . ALA B 1 26 ? 7.074 -2.896 -14.18 1 97.75 26 ALA B O 1
ATOM 1470 N N . ALA B 1 27 ? 6.496 -3.221 -12.055 1 98.62 27 ALA B N 1
ATOM 1471 C CA . ALA B 1 27 ? 6.914 -4.617 -11.977 1 98.62 27 ALA B CA 1
ATOM 1472 C C . ALA B 1 27 ? 6.027 -5.406 -11.023 1 98.62 27 ALA B C 1
ATOM 1474 O O . ALA B 1 27 ? 5.16 -4.836 -10.352 1 98.62 27 ALA B O 1
ATOM 1475 N N . CYS B 1 28 ? 6.152 -6.672 -11.047 1 98.69 28 CYS B N 1
ATOM 1476 C CA . CYS B 1 28 ? 5.395 -7.539 -10.148 1 98.69 28 CYS B CA 1
ATOM 1477 C C . CYS B 1 28 ? 6.238 -8.727 -9.695 1 98.69 28 CYS B C 1
ATOM 1479 O O . CYS B 1 28 ? 7.34 -8.945 -10.211 1 98.69 28 CYS B O 1
ATOM 1481 N N . GLY B 1 29 ? 5.766 -9.414 -8.711 1 98.75 29 GLY B N 1
ATOM 1482 C CA . GLY B 1 29 ? 6.406 -10.609 -8.195 1 98.75 29 GLY B CA 1
ATOM 1483 C C . GLY B 1 29 ? 5.477 -11.477 -7.367 1 98.75 29 GLY B C 1
ATOM 1484 O O . GLY B 1 29 ? 4.391 -11.031 -6.98 1 98.75 29 GLY B O 1
ATOM 1485 N N . GLY B 1 30 ? 5.926 -12.672 -7.184 1 98.75 30 GLY B N 1
ATOM 1486 C CA . GLY B 1 30 ? 5.152 -13.602 -6.379 1 98.75 30 GLY B CA 1
ATOM 1487 C C . GLY B 1 30 ? 5.926 -14.852 -5.996 1 98.75 30 GLY B C 1
ATOM 1488 O O . GLY B 1 30 ? 6.988 -15.125 -6.555 1 98.75 30 GLY B O 1
ATOM 1489 N N . VAL B 1 31 ? 5.371 -15.5 -5.004 1 98.69 31 VAL B N 1
ATOM 1490 C CA . VAL B 1 31 ? 5.988 -16.719 -4.508 1 98.69 31 VAL B CA 1
ATOM 1491 C C . VAL B 1 31 ? 4.906 -17.734 -4.148 1 98.69 31 VAL B C 1
ATOM 1493 O O . VAL B 1 31 ? 3.871 -17.375 -3.578 1 98.69 31 VAL B O 1
ATOM 1496 N N . LEU B 1 32 ? 5.102 -18.938 -4.57 1 98.06 32 LEU B N 1
ATOM 1497 C CA . LEU B 1 32 ? 4.223 -20.047 -4.215 1 98.06 32 LEU B CA 1
ATOM 1498 C C . LEU B 1 32 ? 4.887 -20.969 -3.193 1 98.06 32 LEU B C 1
ATOM 1500 O O . LEU B 1 32 ? 6.035 -21.375 -3.379 1 98.06 32 LEU B O 1
ATOM 1504 N N . GLN B 1 33 ? 4.172 -21.188 -2.145 1 96.56 33 GLN B N 1
ATOM 1505 C CA . GLN B 1 33 ? 4.633 -22.094 -1.098 1 96.56 33 GLN B CA 1
ATOM 1506 C C . GLN B 1 33 ? 3.572 -23.141 -0.766 1 96.56 33 GLN B C 1
ATOM 1508 O O . GLN B 1 33 ? 2.379 -22.906 -0.961 1 96.56 33 GLN B O 1
ATOM 1513 N N . ASP B 1 34 ? 4.062 -24.25 -0.248 1 94.38 34 ASP B N 1
ATOM 1514 C CA . ASP B 1 34 ? 3.107 -25.312 0.083 1 94.38 34 ASP B CA 1
ATOM 1515 C C . ASP B 1 34 ? 2.695 -25.234 1.552 1 94.38 34 ASP B C 1
ATOM 1517 O O . ASP B 1 34 ? 3.033 -24.281 2.25 1 94.38 34 ASP B O 1
ATOM 1521 N N . SER B 1 35 ? 1.915 -26.25 1.99 1 91.5 35 SER B N 1
ATOM 1522 C CA . SER B 1 35 ? 1.3 -26.234 3.312 1 91.5 35 SER B CA 1
ATOM 1523 C C . SER B 1 35 ? 2.342 -26.406 4.41 1 91.5 35 SER B C 1
ATOM 1525 O O . SER B 1 35 ? 2.059 -26.188 5.59 1 91.5 35 SER B O 1
ATOM 1527 N N . SER B 1 36 ? 3.578 -26.781 4.109 1 88.81 36 SER B N 1
ATOM 1528 C CA . SER B 1 36 ? 4.664 -26.922 5.07 1 88.81 36 SER B CA 1
ATOM 1529 C C . SER B 1 36 ? 5.613 -25.734 5.027 1 88.81 36 SER B C 1
ATOM 1531 O O . SER B 1 36 ? 6.66 -25.75 5.676 1 88.81 36 SER B O 1
ATOM 1533 N N . GLY B 1 37 ? 5.25 -24.781 4.172 1 90.38 37 GLY B N 1
ATOM 1534 C CA . GLY B 1 37 ? 6.09 -23.609 4.039 1 90.38 37 GLY B CA 1
ATOM 1535 C C . GLY B 1 37 ? 7.223 -23.781 3.045 1 90.38 37 GLY B C 1
ATOM 1536 O O . GLY B 1 37 ? 8.086 -22.906 2.916 1 90.38 37 GLY B O 1
ATOM 1537 N N . ASN B 1 38 ? 7.191 -24.906 2.4 1 92.38 38 ASN B N 1
ATOM 1538 C CA . ASN B 1 38 ? 8.242 -25.156 1.419 1 92.38 38 ASN B CA 1
ATOM 1539 C C . ASN B 1 38 ? 8.039 -24.312 0.161 1 92.38 38 ASN B C 1
ATOM 1541 O O . ASN B 1 38 ? 6.914 -24.141 -0.296 1 92.38 38 ASN B O 1
ATOM 1545 N N . PHE B 1 39 ? 9.195 -23.922 -0.362 1 96.06 39 PHE B N 1
ATOM 1546 C CA . PHE B 1 39 ? 9.25 -23.141 -1.592 1 96.06 39 PHE B CA 1
ATOM 1547 C C . PHE B 1 39 ? 8.859 -24 -2.791 1 96.06 39 PHE B C 1
ATOM 1549 O O . PHE B 1 39 ? 9.359 -25.109 -2.957 1 96.06 39 PHE B O 1
ATOM 1556 N N . VAL B 1 40 ? 7.93 -23.484 -3.668 1 97.44 40 VAL B N 1
ATOM 1557 C CA . VAL B 1 40 ? 7.566 -24.156 -4.902 1 97.44 40 VAL B CA 1
ATOM 1558 C C . VAL B 1 40 ? 8.148 -23.422 -6.102 1 97.44 40 VAL B C 1
ATOM 1560 O O . VAL B 1 40 ? 8.93 -23.969 -6.871 1 97.44 40 VAL B O 1
ATOM 1563 N N . PHE B 1 41 ? 7.824 -22.156 -6.254 1 98.44 41 PHE B N 1
ATOM 1564 C CA . PHE B 1 41 ? 8.469 -21.297 -7.227 1 98.44 41 PHE B CA 1
ATOM 1565 C C . PHE B 1 41 ? 8.281 -19.828 -6.859 1 98.44 41 PHE B C 1
ATOM 1567 O O . PHE B 1 41 ? 7.504 -19.5 -5.957 1 98.44 41 PHE B O 1
ATOM 1574 N N . ALA B 1 42 ? 8.984 -19.031 -7.5 1 98.81 42 ALA B N 1
ATOM 1575 C CA . ALA B 1 42 ? 8.805 -17.578 -7.457 1 98.81 42 ALA B CA 1
ATOM 1576 C C . ALA B 1 42 ? 8.961 -16.969 -8.844 1 98.81 42 ALA B C 1
ATOM 1578 O O . ALA B 1 42 ? 9.43 -17.625 -9.773 1 98.81 42 ALA B O 1
ATOM 1579 N N . PHE B 1 43 ? 8.547 -15.734 -8.961 1 98.81 43 PHE B N 1
ATOM 1580 C CA . PHE B 1 43 ? 8.734 -15.055 -10.234 1 98.81 43 PHE B CA 1
ATOM 1581 C C . PHE B 1 43 ? 8.867 -13.547 -10.031 1 98.81 43 PHE B C 1
ATOM 1583 O O . PHE B 1 43 ? 8.43 -13.016 -9.008 1 98.81 43 PHE B O 1
ATOM 1590 N N . VAL B 1 44 ? 9.516 -12.93 -10.922 1 98.62 44 VAL B N 1
ATOM 1591 C CA . VAL B 1 44 ? 9.594 -11.484 -11.062 1 98.62 44 VAL B CA 1
ATOM 1592 C C . VAL B 1 44 ? 9.234 -11.086 -12.492 1 98.62 44 VAL B C 1
ATOM 1594 O O . VAL B 1 44 ? 9.547 -11.805 -13.445 1 98.62 44 VAL B O 1
ATOM 1597 N N . GLY B 1 45 ? 8.555 -9.945 -12.594 1 98.31 45 GLY B N 1
ATOM 1598 C CA . GLY B 1 45 ? 8.156 -9.516 -13.922 1 98.31 45 GLY B CA 1
ATOM 1599 C C . GLY B 1 45 ? 8.242 -8.008 -14.109 1 98.31 45 GLY B C 1
ATOM 1600 O O . GLY B 1 45 ? 7.887 -7.242 -13.219 1 98.31 45 GLY B O 1
ATOM 1601 N N . MET B 1 46 ? 8.773 -7.652 -15.234 1 98.19 46 MET B N 1
ATOM 1602 C CA . MET B 1 46 ? 8.719 -6.266 -15.695 1 98.19 46 MET B CA 1
ATOM 1603 C C . MET B 1 46 ? 7.461 -6.012 -16.516 1 98.19 46 MET B C 1
ATOM 1605 O O . MET B 1 46 ? 7.176 -6.742 -17.469 1 98.19 46 MET B O 1
ATOM 1609 N N . LEU B 1 47 ? 6.727 -4.922 -16.172 1 97.75 47 LEU B N 1
ATOM 1610 C CA . LEU B 1 47 ? 5.387 -4.734 -16.719 1 97.75 47 LEU B CA 1
ATOM 1611 C C . LEU B 1 47 ? 5.336 -3.506 -17.609 1 97.75 47 LEU B C 1
ATOM 1613 O O . LEU B 1 47 ? 4.297 -3.213 -18.219 1 97.75 47 LEU B O 1
ATOM 1617 N N . GLY B 1 48 ? 6.398 -2.766 -17.766 1 96.12 48 GLY B N 1
ATOM 1618 C CA . GLY B 1 48 ? 6.332 -1.477 -18.438 1 96.12 48 GLY B CA 1
ATOM 1619 C C . GLY B 1 48 ? 5.727 -0.387 -17.578 1 96.12 48 GLY B C 1
ATOM 1620 O O . GLY B 1 48 ? 6.191 -0.137 -16.469 1 96.12 48 GLY B O 1
ATOM 1621 N N . THR B 1 49 ? 4.633 0.269 -18.156 1 94.75 49 THR B N 1
ATOM 1622 C CA . THR B 1 49 ? 3.98 1.333 -17.406 1 94.75 49 THR B CA 1
ATOM 1623 C C . THR B 1 49 ? 2.539 0.959 -17.062 1 94.75 49 THR B C 1
ATOM 1625 O O . THR B 1 49 ? 1.776 0.565 -17.953 1 94.75 49 THR B O 1
ATOM 1628 N N . CYS B 1 50 ? 2.189 1.012 -15.805 1 95.5 50 CYS B N 1
ATOM 1629 C CA . CYS B 1 50 ? 0.81 0.866 -15.359 1 95.5 50 CYS B CA 1
ATOM 1630 C C . CYS B 1 50 ? 0.637 1.403 -13.945 1 95.5 50 CYS B C 1
ATOM 1632 O O . CYS B 1 50 ? 1.606 1.831 -13.312 1 95.5 50 CYS B O 1
ATOM 1634 N N . SER B 1 51 ? -0.588 1.453 -13.445 1 95.81 51 SER B N 1
ATOM 1635 C CA . SER B 1 51 ? -0.872 1.959 -12.109 1 95.81 51 SER B CA 1
ATOM 1636 C C . SER B 1 51 ? -0.48 0.943 -11.039 1 95.81 51 SER B C 1
ATOM 1638 O O . SER B 1 51 ? -0.263 -0.232 -11.344 1 95.81 51 SER B O 1
ATOM 1640 N N . VAL B 1 52 ? -0.395 1.398 -9.789 1 96.19 52 VAL B N 1
ATOM 1641 C CA . VAL B 1 52 ? -0.012 0.563 -8.656 1 96.19 52 VAL B CA 1
ATOM 1642 C C . VAL B 1 52 ? -0.981 -0.609 -8.523 1 96.19 52 VAL B C 1
ATOM 1644 O O . VAL B 1 52 ? -0.559 -1.758 -8.375 1 96.19 52 VAL B O 1
ATOM 1647 N N . VAL B 1 53 ? -2.271 -0.381 -8.633 1 97.31 53 VAL B N 1
ATOM 1648 C CA . VAL B 1 53 ? -3.279 -1.424 -8.477 1 97.31 53 VAL B CA 1
ATOM 1649 C C . VAL B 1 53 ? -3.174 -2.418 -9.633 1 97.31 53 VAL B C 1
ATOM 1651 O O . VAL B 1 53 ? -3.305 -3.629 -9.43 1 97.31 53 VAL B O 1
ATOM 1654 N N . GLN B 1 54 ? -2.926 -1.926 -10.828 1 97.94 54 GLN B N 1
ATOM 1655 C CA . GLN B 1 54 ? -2.756 -2.809 -11.977 1 97.94 54 GLN B CA 1
ATOM 1656 C C . GLN B 1 54 ? -1.536 -3.709 -11.805 1 97.94 54 GLN B C 1
ATOM 1658 O O . GLN B 1 54 ? -1.566 -4.883 -12.18 1 97.94 54 GLN B O 1
ATOM 1663 N N . ALA B 1 55 ? -0.481 -3.156 -11.281 1 98.44 55 ALA B N 1
ATOM 1664 C CA . ALA B 1 55 ? 0.715 -3.961 -11.047 1 98.44 55 ALA B CA 1
ATOM 1665 C C . ALA B 1 55 ? 0.413 -5.125 -10.109 1 98.44 55 ALA B C 1
ATOM 1667 O O . ALA B 1 55 ? 0.899 -6.242 -10.312 1 98.44 55 ALA B O 1
ATOM 1668 N N . GLU B 1 56 ? -0.364 -4.836 -9.047 1 98.44 56 GLU B N 1
ATOM 1669 C CA . GLU B 1 56 ? -0.782 -5.883 -8.117 1 98.44 56 GLU B CA 1
ATOM 1670 C C . GLU B 1 56 ? -1.592 -6.961 -8.828 1 98.44 56 GLU B C 1
ATOM 1672 O O . GLU B 1 56 ? -1.37 -8.156 -8.617 1 98.44 56 GLU B O 1
ATOM 1677 N N . LEU B 1 57 ? -2.496 -6.574 -9.703 1 98.5 57 LEU B N 1
ATOM 1678 C CA . LEU B 1 57 ? -3.348 -7.504 -10.438 1 98.5 57 LEU B CA 1
ATOM 1679 C C . LEU B 1 57 ? -2.527 -8.32 -11.43 1 98.5 57 LEU B C 1
ATOM 1681 O O . LEU B 1 57 ? -2.766 -9.523 -11.594 1 98.5 57 LEU B O 1
ATOM 1685 N N . TRP B 1 58 ? -1.599 -7.688 -12.047 1 98.5 58 TRP B N 1
ATOM 1686 C CA . TRP B 1 58 ? -0.717 -8.406 -12.961 1 98.5 58 TRP B CA 1
ATOM 1687 C C . TRP B 1 58 ? 0.075 -9.477 -12.219 1 98.5 58 TRP B C 1
ATOM 1689 O O . TRP B 1 58 ? 0.328 -10.555 -12.766 1 98.5 58 TRP B O 1
ATOM 1699 N N . ALA B 1 59 ? 0.516 -9.188 -11.008 1 98.75 59 ALA B N 1
ATOM 1700 C CA . ALA B 1 59 ? 1.219 -10.18 -10.203 1 98.75 59 ALA B CA 1
ATOM 1701 C C . ALA B 1 59 ? 0.362 -11.43 -10 1 98.75 59 ALA B C 1
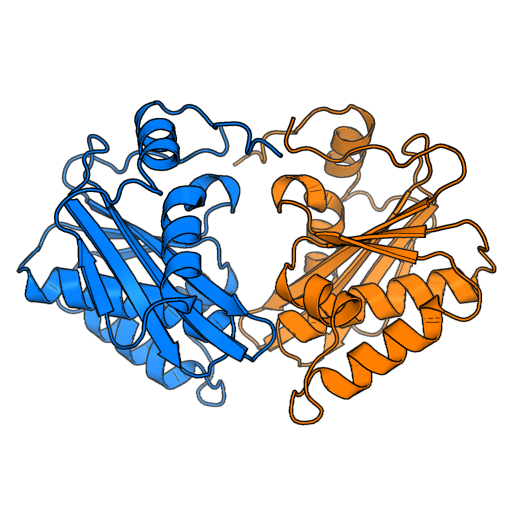ATOM 1703 O O . ALA B 1 59 ? 0.844 -12.555 -10.164 1 98.75 59 ALA B O 1
ATOM 1704 N N . ILE B 1 60 ? -0.866 -11.188 -9.703 1 98.12 60 ILE B N 1
ATOM 1705 C CA . ILE B 1 60 ? -1.797 -12.281 -9.469 1 98.12 60 ILE B CA 1
ATOM 1706 C C . ILE B 1 60 ? -2.029 -13.039 -10.781 1 98.12 60 ILE B C 1
ATOM 1708 O O . ILE B 1 60 ? -1.979 -14.273 -10.805 1 98.12 60 ILE B O 1
ATOM 1712 N N . PHE B 1 61 ? -2.221 -12.352 -11.867 1 97.88 61 PHE B N 1
ATOM 1713 C CA . PHE B 1 61 ? -2.438 -12.953 -13.18 1 97.88 61 PHE B CA 1
ATOM 1714 C C . PHE B 1 61 ? -1.272 -13.859 -13.562 1 97.88 61 PHE B C 1
ATOM 1716 O O . PHE B 1 61 ? -1.473 -15.023 -13.906 1 97.88 61 PHE B O 1
ATOM 1723 N N . HIS B 1 62 ? -0.111 -13.328 -13.5 1 98.06 62 HIS B N 1
ATOM 1724 C CA . HIS B 1 62 ? 1.058 -14.094 -13.922 1 98.06 62 HIS B CA 1
ATOM 1725 C C . HIS B 1 62 ? 1.3 -15.289 -13 1 98.06 62 HIS B C 1
ATOM 1727 O O . HIS B 1 62 ? 1.719 -16.359 -13.453 1 98.06 62 HIS B O 1
ATOM 1733 N N . GLY B 1 63 ? 1.111 -15.086 -11.688 1 97.75 63 GLY B N 1
ATOM 1734 C CA . GLY B 1 63 ? 1.198 -16.219 -10.773 1 97.75 63 GLY B CA 1
ATOM 1735 C C . GLY B 1 63 ? 0.281 -17.359 -11.164 1 97.75 63 GLY B C 1
ATOM 1736 O O . GLY B 1 63 ? 0.71 -18.516 -11.227 1 97.75 63 GLY B O 1
ATOM 1737 N N . LEU B 1 64 ? -0.932 -17.047 -11.453 1 96 64 LEU B N 1
ATOM 1738 C CA . LEU B 1 64 ? -1.914 -18.047 -11.859 1 96 64 LEU B CA 1
ATOM 1739 C C . LEU B 1 64 ? -1.54 -18.672 -13.203 1 96 64 LEU B C 1
ATOM 1741 O O . LEU B 1 64 ? -1.713 -19.875 -13.406 1 96 64 LEU B O 1
ATOM 1745 N N . GLN B 1 65 ? -1.098 -17.859 -14.07 1 96 65 GLN B N 1
ATOM 1746 C CA . GLN B 1 65 ? -0.67 -18.359 -15.375 1 96 65 GLN B CA 1
ATOM 1747 C C . GLN B 1 65 ? 0.441 -19.391 -15.234 1 96 65 GLN B C 1
ATOM 1749 O O . GLN B 1 65 ? 0.406 -20.438 -15.883 1 96 65 GLN B O 1
ATOM 1754 N N . ILE B 1 66 ? 1.431 -19.109 -14.43 1 97 66 ILE B N 1
ATOM 1755 C CA . ILE B 1 66 ? 2.545 -20.016 -14.195 1 97 66 ILE B CA 1
ATOM 1756 C C . ILE B 1 66 ? 2.031 -21.312 -13.578 1 97 66 ILE B C 1
ATOM 1758 O O . ILE B 1 66 ? 2.451 -22.406 -13.969 1 97 66 ILE B O 1
ATOM 1762 N N . ILE B 1 67 ? 1.145 -21.156 -12.648 1 95.5 67 ILE B N 1
ATOM 1763 C CA . ILE B 1 67 ? 0.555 -22.312 -11.992 1 95.5 67 ILE B CA 1
ATOM 1764 C C . ILE B 1 67 ? -0.124 -23.203 -13.031 1 95.5 67 ILE B C 1
ATOM 1766 O O . ILE B 1 67 ? 0.077 -24.422 -13.047 1 95.5 67 ILE B O 1
ATOM 1770 N N . ASN B 1 68 ? -0.862 -22.625 -13.883 1 93.19 68 ASN B N 1
ATOM 1771 C CA . ASN B 1 68 ? -1.548 -23.359 -14.938 1 93.19 68 ASN B CA 1
ATOM 1772 C C . ASN B 1 68 ? -0.559 -24.016 -15.891 1 93.19 68 ASN B C 1
ATOM 1774 O O . ASN B 1 68 ? -0.73 -25.188 -16.266 1 93.19 68 ASN B O 1
ATOM 1778 N N . GLU B 1 69 ? 0.383 -23.297 -16.281 1 94.5 69 GLU B N 1
ATOM 1779 C CA . GLU B 1 69 ? 1.375 -23.797 -17.219 1 94.5 69 GLU B CA 1
ATOM 1780 C C . GLU B 1 69 ? 2.162 -24.953 -16.641 1 94.5 69 GLU B C 1
ATOM 1782 O O . GLU B 1 69 ? 2.592 -25.859 -17.359 1 94.5 69 GLU B O 1
ATOM 1787 N N . LYS B 1 70 ? 2.361 -24.922 -15.367 1 94.19 70 LYS B N 1
ATOM 1788 C CA . LYS B 1 70 ? 3.109 -25.984 -14.688 1 94.19 70 LYS B CA 1
ATOM 1789 C C . LYS B 1 70 ? 2.221 -27.188 -14.398 1 94.19 70 LYS B C 1
ATOM 1791 O O . LYS B 1 70 ? 2.697 -28.219 -13.914 1 94.19 70 LYS B O 1
ATOM 1796 N N . GLY B 1 71 ? 0.972 -27.047 -14.594 1 91.62 71 GLY B N 1
ATOM 1797 C CA . GLY B 1 71 ? 0.041 -28.141 -14.383 1 91.62 71 GLY B CA 1
ATOM 1798 C C . GLY B 1 71 ? -0.253 -28.391 -12.914 1 91.62 71 GLY B C 1
ATOM 1799 O O . GLY B 1 71 ? -0.41 -29.547 -12.5 1 91.62 71 GLY B O 1
ATOM 1800 N N . ILE B 1 72 ? -0.181 -27.375 -12.141 1 91 72 ILE B N 1
ATOM 1801 C CA . ILE B 1 72 ? -0.524 -27.484 -10.734 1 91 72 ILE B CA 1
ATOM 1802 C C . ILE B 1 72 ? -2.039 -27.391 -10.562 1 91 72 ILE B C 1
ATOM 1804 O O . ILE B 1 72 ? -2.656 -26.391 -10.93 1 91 72 ILE B O 1
ATOM 1808 N N . PHE B 1 73 ? -2.613 -28.406 -9.914 1 85.75 73 PHE B N 1
ATOM 1809 C CA . PHE B 1 73 ? -4.066 -28.484 -9.828 1 85.75 73 PHE B CA 1
ATOM 1810 C C . PHE B 1 73 ? -4.531 -28.391 -8.375 1 85.75 73 PHE B C 1
ATOM 1812 O O . PHE B 1 73 ? -5.73 -28.422 -8.102 1 85.75 73 PHE B O 1
ATOM 1819 N N . ASP B 1 74 ? -3.59 -28.297 -7.484 1 88.19 74 ASP B N 1
ATOM 1820 C CA . ASP B 1 74 ? -3.928 -28.125 -6.074 1 88.19 74 ASP B CA 1
ATOM 1821 C C . ASP B 1 74 ? -4.758 -26.859 -5.855 1 88.19 74 ASP B C 1
ATOM 1823 O O . ASP B 1 74 ? -4.66 -25.906 -6.629 1 88.19 74 ASP B O 1
ATOM 1827 N N . PRO B 1 75 ? -5.645 -26.938 -4.871 1 92.5 75 PRO B N 1
ATOM 1828 C CA . PRO B 1 75 ? -6.281 -25.688 -4.488 1 92.5 75 PRO B CA 1
ATOM 1829 C C . PRO B 1 75 ? -5.273 -24.609 -4.098 1 92.5 75 PRO B C 1
ATOM 1831 O O . PRO B 1 75 ? -4.223 -24.906 -3.527 1 92.5 75 PRO B O 1
ATOM 1834 N N . ILE B 1 76 ? -5.617 -23.375 -4.398 1 94.75 76 ILE B N 1
ATOM 1835 C CA . ILE B 1 76 ? -4.68 -22.281 -4.199 1 94.75 76 ILE B CA 1
ATOM 1836 C C . ILE B 1 76 ? -5.34 -21.172 -3.367 1 94.75 76 ILE B C 1
ATOM 1838 O O . ILE B 1 76 ? -6.5 -20.828 -3.59 1 94.75 76 ILE B O 1
ATOM 1842 N N . ILE B 1 77 ? -4.637 -20.734 -2.414 1 95.25 77 ILE B N 1
ATOM 1843 C CA . ILE B 1 77 ? -4.977 -19.484 -1.739 1 95.25 77 ILE B CA 1
ATOM 1844 C C . ILE B 1 77 ? -4.055 -18.375 -2.229 1 95.25 77 ILE B C 1
ATOM 1846 O O . ILE B 1 77 ? -2.832 -18.516 -2.236 1 95.25 77 ILE B O 1
ATOM 1850 N N . ILE B 1 78 ? -4.641 -17.312 -2.717 1 96.62 78 ILE B N 1
ATOM 1851 C CA . ILE B 1 78 ? -3.891 -16.141 -3.135 1 96.62 78 ILE B CA 1
ATOM 1852 C C . ILE B 1 78 ? -3.955 -15.07 -2.043 1 96.62 78 ILE B C 1
ATOM 1854 O O . ILE B 1 78 ? -5.027 -14.797 -1.497 1 96.62 78 ILE B O 1
ATOM 1858 N N . GLU B 1 79 ? -2.803 -14.508 -1.734 1 97.31 79 GLU B N 1
ATOM 1859 C CA . GLU B 1 79 ? -2.746 -13.422 -0.76 1 97.31 79 GLU B CA 1
ATOM 1860 C C . GLU B 1 79 ? -2.021 -12.211 -1.33 1 97.31 79 GLU B C 1
ATOM 1862 O O . GLU B 1 79 ? -1.019 -12.352 -2.033 1 97.31 79 GLU B O 1
ATOM 1867 N N . SER B 1 80 ? -2.525 -11.07 -1.104 1 97.56 80 SER B N 1
ATOM 1868 C CA . SER B 1 80 ? -1.962 -9.781 -1.483 1 97.56 80 SER B CA 1
ATOM 1869 C C . SER B 1 80 ? -2.199 -8.734 -0.4 1 97.56 80 SER B C 1
ATOM 1871 O O . SER B 1 80 ? -3.207 -8.781 0.307 1 97.56 80 SER B O 1
ATOM 1873 N N . ASP B 1 81 ? -1.309 -7.781 -0.294 1 96.06 81 ASP B N 1
ATOM 1874 C CA . ASP B 1 81 ? -1.514 -6.73 0.695 1 96.06 81 ASP B CA 1
ATOM 1875 C C . ASP B 1 81 ? -2.223 -5.527 0.077 1 96.06 81 ASP B C 1
ATOM 1877 O O . ASP B 1 81 ? -2.326 -4.469 0.706 1 96.06 81 ASP B O 1
ATOM 1881 N N . SER B 1 82 ? -2.656 -5.676 -1.125 1 97 82 SER B N 1
ATOM 1882 C CA . SER B 1 82 ? -3.492 -4.672 -1.777 1 97 82 SER B CA 1
ATOM 1883 C C . SER B 1 82 ? -4.973 -4.957 -1.556 1 97 82 SER B C 1
ATOM 1885 O O . SER B 1 82 ? -5.566 -5.77 -2.266 1 97 82 SER B O 1
ATOM 1887 N N . ALA B 1 83 ? -5.594 -4.25 -0.607 1 96 83 ALA B N 1
ATOM 1888 C CA . ALA B 1 83 ? -7.004 -4.445 -0.295 1 96 83 ALA B CA 1
ATOM 1889 C C . ALA B 1 83 ? -7.879 -4.191 -1.521 1 96 83 ALA B C 1
ATOM 1891 O O . ALA B 1 83 ? -8.828 -4.934 -1.777 1 96 83 ALA B O 1
ATOM 1892 N N . LEU B 1 84 ? -7.516 -3.227 -2.283 1 96.94 84 LEU B N 1
ATOM 1893 C CA . LEU B 1 84 ? -8.32 -2.857 -3.439 1 96.94 84 LEU B CA 1
ATOM 1894 C C . LEU B 1 84 ? -8.258 -3.936 -4.516 1 96.94 84 LEU B C 1
ATOM 1896 O O . LEU B 1 84 ? -9.281 -4.324 -5.074 1 96.94 84 LEU B O 1
ATOM 1900 N N . ALA B 1 85 ? -7.094 -4.434 -4.848 1 97.69 85 ALA B N 1
ATOM 1901 C CA . ALA B 1 85 ? -6.938 -5.496 -5.84 1 97.69 85 ALA B CA 1
ATOM 1902 C C . ALA B 1 85 ? -7.727 -6.738 -5.441 1 97.69 85 ALA B C 1
ATOM 1904 O O . ALA B 1 85 ? -8.414 -7.336 -6.273 1 97.69 85 ALA B O 1
ATOM 1905 N N . VAL B 1 86 ? -7.621 -7.062 -4.184 1 97.44 86 VAL B N 1
ATOM 1906 C CA . VAL B 1 86 ? -8.312 -8.242 -3.68 1 97.44 86 VAL B CA 1
ATOM 1907 C C . VAL B 1 86 ? -9.82 -8.039 -3.779 1 97.44 86 VAL B C 1
ATOM 1909 O O . VAL B 1 86 ? -10.555 -8.953 -4.18 1 97.44 86 VAL B O 1
ATOM 1912 N N . LYS B 1 87 ? -10.297 -6.902 -3.445 1 96.88 87 LYS B N 1
ATOM 1913 C CA . LYS B 1 87 ? -11.727 -6.613 -3.527 1 96.88 87 LYS B CA 1
ATOM 1914 C C . LYS B 1 87 ? -12.211 -6.66 -4.973 1 96.88 87 LYS B C 1
ATOM 1916 O O . LYS B 1 87 ? -13.305 -7.168 -5.25 1 96.88 87 LYS B O 1
ATOM 1921 N N . PHE B 1 88 ? -11.438 -6.105 -5.879 1 97.06 88 PHE B N 1
ATOM 1922 C CA . PHE B 1 88 ? -11.789 -6.176 -7.293 1 97.06 88 PHE B CA 1
ATOM 1923 C C . PHE B 1 88 ? -12.016 -7.621 -7.723 1 97.06 88 PHE B C 1
ATOM 1925 O O . PHE B 1 88 ? -12.977 -7.922 -8.438 1 97.06 88 PHE B O 1
ATOM 1932 N N . LEU B 1 89 ? -11.195 -8.492 -7.266 1 96 89 LEU B N 1
ATOM 1933 C CA . LEU B 1 89 ? -11.266 -9.891 -7.672 1 96 89 LEU B CA 1
ATOM 1934 C C . LEU B 1 89 ? -12.445 -10.594 -7.012 1 96 89 LEU B C 1
ATOM 1936 O O . LEU B 1 89 ? -13.047 -11.492 -7.598 1 96 89 LEU B O 1
ATOM 1940 N N . ASN B 1 90 ? -12.766 -10.148 -5.824 1 94.5 90 ASN B N 1
ATOM 1941 C CA . ASN B 1 90 ? -13.812 -10.828 -5.07 1 94.5 90 ASN B CA 1
ATOM 1942 C C . ASN B 1 90 ? -15.188 -10.25 -5.387 1 94.5 90 ASN B C 1
ATOM 1944 O O . ASN B 1 90 ? -16.188 -10.969 -5.363 1 94.5 90 ASN B O 1
ATOM 1948 N N . GLU B 1 91 ? -15.211 -8.961 -5.641 1 93.62 91 GLU B N 1
ATOM 1949 C CA . GLU B 1 91 ? -16.5 -8.289 -5.766 1 93.62 91 GLU B CA 1
ATOM 1950 C C . GLU B 1 91 ? -16.719 -7.77 -7.184 1 93.62 91 GLU B C 1
ATOM 1952 O O . GLU B 1 91 ? -17.844 -7.43 -7.562 1 93.62 91 GLU B O 1
ATOM 1957 N N . GLY B 1 92 ? -15.656 -7.734 -7.98 1 91.38 92 GLY B N 1
ATOM 1958 C CA . GLY B 1 92 ? -15.734 -7.16 -9.312 1 91.38 92 GLY B CA 1
ATOM 1959 C C . GLY B 1 92 ? -15.5 -5.664 -9.336 1 91.38 92 GLY B C 1
ATOM 1960 O O . GLY B 1 92 ? -15.297 -5.043 -8.289 1 91.38 92 GLY B O 1
ATOM 1961 N N . CYS B 1 93 ? -15.328 -5.113 -10.516 1 90.88 93 CYS B N 1
ATOM 1962 C CA . CYS B 1 93 ? -15.227 -3.668 -10.68 1 90.88 93 CYS B CA 1
ATOM 1963 C C . CYS B 1 93 ? -16.031 -3.197 -11.883 1 90.88 93 CYS B C 1
ATOM 1965 O O . CYS B 1 93 ? -16.438 -4.004 -12.719 1 90.88 93 CYS B O 1
ATOM 1967 N N . SER B 1 94 ? -16.297 -1.917 -11.891 1 92.5 94 SER B N 1
ATOM 1968 C CA . SER B 1 94 ? -17.109 -1.339 -12.953 1 92.5 94 SER B CA 1
ATOM 1969 C C . SER B 1 94 ? -16.422 -1.439 -14.305 1 92.5 94 SER B C 1
ATOM 1971 O O . SER B 1 94 ? -15.188 -1.459 -14.375 1 92.5 94 SER B O 1
ATOM 1973 N N . ARG B 1 95 ? -17.219 -1.502 -15.43 1 93.56 95 ARG B N 1
ATOM 1974 C CA . ARG B 1 95 ? -16.703 -1.624 -16.781 1 93.56 95 ARG B CA 1
ATOM 1975 C C . ARG B 1 95 ? -15.859 -0.413 -17.156 1 93.56 95 ARG B C 1
ATOM 1977 O O . ARG B 1 95 ? -14.961 -0.513 -18 1 93.56 95 ARG B O 1
ATOM 1984 N N . GLU B 1 96 ? -16.109 0.719 -16.516 1 93.38 96 GLU B N 1
ATOM 1985 C CA . GLU B 1 96 ? -15.398 1.956 -16.812 1 93.38 96 GLU B CA 1
ATOM 1986 C C . GLU B 1 96 ? -14.031 1.987 -16.141 1 93.38 96 GLU B C 1
ATOM 1988 O O . GLU B 1 96 ? -13.18 2.811 -16.484 1 93.38 96 GLU B O 1
ATOM 1993 N N . ASN B 1 97 ? -13.867 1.104 -15.195 1 94.44 97 ASN B N 1
ATOM 1994 C CA . ASN B 1 97 ? -12.594 1.051 -14.484 1 94.44 97 ASN B CA 1
ATOM 1995 C C . ASN B 1 97 ? -11.484 0.503 -15.367 1 94.44 97 ASN B C 1
ATOM 1997 O O . ASN B 1 97 ? -11.672 -0.492 -16.062 1 94.44 97 ASN B O 1
ATOM 2001 N N . PRO B 1 98 ? -10.352 1.144 -15.305 1 94.38 98 PRO B N 1
ATOM 2002 C CA . PRO B 1 98 ? -9.234 0.686 -16.141 1 94.38 98 PRO B CA 1
ATOM 2003 C C . PRO B 1 98 ? -8.797 -0.739 -15.805 1 94.38 98 PRO B C 1
ATOM 2005 O O . PRO B 1 98 ? -8.141 -1.392 -16.609 1 94.38 98 PRO B O 1
ATOM 2008 N N . CYS B 1 99 ? -9.156 -1.275 -14.672 1 96.94 99 CYS B N 1
ATOM 2009 C CA . CYS B 1 99 ? -8.742 -2.602 -14.227 1 96.94 99 CYS B CA 1
ATOM 2010 C C . CYS B 1 99 ? -9.742 -3.664 -14.68 1 96.94 99 CYS B C 1
ATOM 2012 O O . CYS B 1 99 ? -9.5 -4.859 -14.508 1 96.94 99 CYS B O 1
ATOM 2014 N N . TYR B 1 100 ? -10.781 -3.291 -15.312 1 96.94 100 TYR B N 1
ATOM 2015 C CA . TYR B 1 100 ? -11.914 -4.176 -15.57 1 96.94 100 TYR B CA 1
ATOM 2016 C C . TYR B 1 100 ? -11.477 -5.387 -16.391 1 96.94 100 TYR B C 1
ATOM 2018 O O . TYR B 1 100 ? -11.742 -6.531 -16 1 96.94 100 TYR B O 1
ATOM 2026 N N . SER B 1 101 ? -10.852 -5.184 -17.531 1 97.44 101 SER B N 1
ATOM 2027 C CA . SER B 1 101 ? -10.469 -6.281 -18.422 1 97.44 101 SER B CA 1
ATOM 2028 C C . SER B 1 101 ? -9.531 -7.258 -17.703 1 97.44 101 SER B C 1
ATOM 2030 O O . SER B 1 101 ? -9.688 -8.477 -17.844 1 97.44 101 SER B O 1
ATOM 2032 N N . LEU B 1 102 ? -8.609 -6.742 -17 1 97.38 102 LEU B N 1
ATOM 2033 C CA . LEU B 1 102 ? -7.641 -7.578 -16.297 1 97.38 102 LEU B CA 1
ATOM 2034 C C . LEU B 1 102 ? -8.312 -8.367 -15.172 1 97.38 102 LEU B C 1
ATOM 2036 O O . LEU B 1 102 ? -8.031 -9.555 -14.984 1 97.38 102 LEU B O 1
ATOM 2040 N N . VAL B 1 103 ? -9.164 -7.738 -14.43 1 97 103 VAL B N 1
ATOM 2041 C CA . VAL B 1 103 ? -9.906 -8.398 -13.359 1 97 103 VAL B CA 1
ATOM 2042 C C . VAL B 1 103 ? -10.703 -9.57 -13.93 1 97 103 VAL B C 1
ATOM 2044 O O . VAL B 1 103 ? -10.672 -10.672 -13.383 1 97 103 VAL B O 1
ATOM 2047 N N . ASN B 1 104 ? -11.344 -9.336 -15.016 1 95.5 104 ASN B N 1
ATOM 2048 C CA . ASN B 1 104 ? -12.141 -10.391 -15.641 1 95.5 104 ASN B CA 1
ATOM 2049 C C . ASN B 1 104 ? -11.266 -11.539 -16.141 1 95.5 104 ASN B C 1
ATOM 2051 O O . ASN B 1 104 ? -11.648 -12.703 -16.062 1 95.5 104 ASN B O 1
ATOM 2055 N N . LEU B 1 105 ? -10.195 -11.195 -16.656 1 94.31 105 LEU B N 1
ATOM 2056 C CA . LEU B 1 105 ? -9.25 -12.211 -17.125 1 94.31 105 LEU B CA 1
ATOM 2057 C C . LEU B 1 105 ? -8.828 -13.117 -15.969 1 94.31 105 LEU B C 1
ATOM 2059 O O . LEU B 1 105 ? -8.82 -14.344 -16.109 1 94.31 105 LEU B O 1
ATOM 2063 N N . ILE B 1 106 ? -8.477 -12.555 -14.852 1 95.38 106 ILE B N 1
ATOM 2064 C CA . ILE B 1 106 ? -8.031 -13.305 -13.68 1 95.38 106 ILE B CA 1
ATOM 2065 C C . ILE B 1 106 ? -9.164 -14.18 -13.156 1 95.38 106 ILE B C 1
ATOM 2067 O O . ILE B 1 106 ? -8.969 -15.359 -12.867 1 95.38 106 ILE B O 1
ATOM 2071 N N . VAL B 1 107 ? -10.344 -13.586 -13.031 1 92.69 107 VAL B N 1
ATOM 2072 C CA . VAL B 1 107 ? -11.508 -14.297 -12.5 1 92.69 107 VAL B CA 1
ATOM 2073 C C . VAL B 1 107 ? -11.836 -15.492 -13.391 1 92.69 107 VAL B C 1
ATOM 2075 O O . VAL B 1 107 ? -12.164 -16.578 -12.891 1 92.69 107 VAL B O 1
ATOM 2078 N N . ASN B 1 108 ? -11.711 -15.336 -14.633 1 89.56 108 ASN B N 1
ATOM 2079 C CA . ASN B 1 108 ? -12.016 -16.406 -15.57 1 89.56 108 ASN B CA 1
ATOM 2080 C C . ASN B 1 108 ? -10.977 -17.531 -15.492 1 89.56 108 ASN B C 1
ATOM 2082 O O . ASN B 1 108 ? -11.289 -18.688 -15.766 1 89.56 108 ASN B O 1
ATOM 2086 N N . MET B 1 109 ? -9.812 -17.172 -15.156 1 87.19 109 MET B N 1
ATOM 2087 C CA . MET B 1 109 ? -8.758 -18.172 -15.008 1 87.19 109 MET B CA 1
ATOM 2088 C C . MET B 1 109 ? -9.023 -19.078 -13.805 1 87.19 109 MET B C 1
ATOM 2090 O O . MET B 1 109 ? -8.617 -20.234 -13.781 1 87.19 109 MET B O 1
ATOM 2094 N N . THR B 1 110 ? -9.641 -18.594 -12.688 1 77.81 110 THR B N 1
ATOM 2095 C CA . THR B 1 110 ? -9.844 -19.297 -11.422 1 77.81 110 THR B CA 1
ATOM 2096 C C . THR B 1 110 ? -11.086 -20.172 -11.484 1 77.81 110 THR B C 1
ATOM 2098 O O . THR B 1 110 ? -11.156 -21.203 -10.797 1 77.81 110 THR B O 1
ATOM 2101 N N . GLY B 1 111 ? -12.188 -19.859 -12.016 1 65.75 111 GLY B N 1
ATOM 2102 C CA . GLY B 1 111 ? -13.422 -20.625 -12.086 1 65.75 111 GLY B CA 1
ATOM 2103 C C . GLY B 1 111 ? -13.242 -21.969 -12.773 1 65.75 111 GLY B C 1
ATOM 2104 O O . GLY B 1 111 ? -13.922 -22.938 -12.422 1 65.75 111 GLY B O 1
ATOM 2105 N N . ASP B 1 112 ? -12.484 -22.141 -13.594 1 56.69 112 ASP B N 1
ATOM 2106 C CA . ASP B 1 112 ? -12.516 -23.328 -14.445 1 56.69 112 ASP B CA 1
ATOM 2107 C C . ASP B 1 112 ? -11.82 -24.5 -13.766 1 56.69 112 ASP B C 1
ATOM 2109 O O . ASP B 1 112 ? -12.242 -25.656 -13.922 1 56.69 112 ASP B O 1
ATOM 2113 N N . ASN B 1 113 ? -10.789 -24.297 -12.969 1 56.03 113 ASN B N 1
ATOM 2114 C CA . ASN B 1 113 ? -10.031 -25.5 -12.633 1 56.03 113 ASN B CA 1
ATOM 2115 C C . ASN B 1 113 ? -9.344 -25.375 -11.273 1 56.03 113 ASN B C 1
ATOM 2117 O O . ASN B 1 113 ? -8.805 -26.344 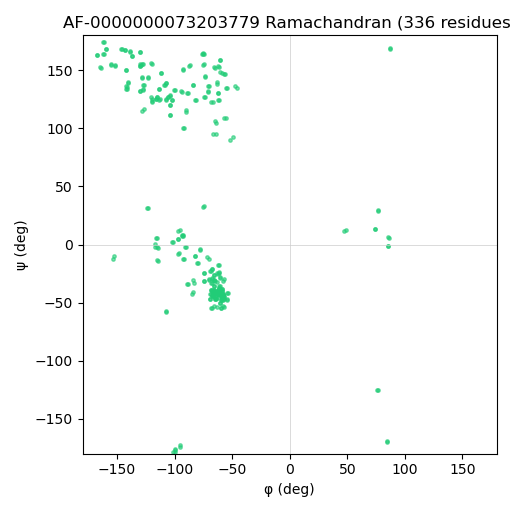-10.75 1 56.03 113 ASN B O 1
ATOM 2121 N N . LEU B 1 114 ? -9.391 -24.188 -10.766 1 62.97 114 LEU B N 1
ATOM 2122 C CA . LEU B 1 114 ? -8.617 -23.969 -9.555 1 62.97 114 LEU B CA 1
ATOM 2123 C C . LEU B 1 114 ? -9.477 -23.344 -8.461 1 62.97 114 LEU B C 1
ATOM 2125 O O . LEU B 1 114 ? -10.188 -22.359 -8.711 1 62.97 114 LEU B O 1
ATOM 2129 N N . ALA B 1 115 ? -9.625 -24.141 -7.426 1 73.06 115 ALA B N 1
ATOM 2130 C CA . ALA B 1 115 ? -10.219 -23.469 -6.266 1 73.06 115 ALA B CA 1
ATOM 2131 C C . ALA B 1 115 ? -9.305 -22.375 -5.73 1 73.06 115 ALA B C 1
ATOM 2133 O O . ALA B 1 115 ? -8.188 -22.656 -5.281 1 73.06 115 ALA B O 1
ATOM 2134 N N . VAL B 1 116 ? -9.734 -21.219 -6.016 1 85.31 116 VAL B N 1
ATOM 2135 C CA . VAL B 1 116 ? -8.883 -20.094 -5.648 1 85.31 116 VAL B CA 1
ATOM 2136 C C . VAL B 1 116 ? -9.625 -19.172 -4.688 1 85.31 116 VAL B C 1
ATOM 2138 O O . VAL B 1 116 ? -10.797 -18.844 -4.902 1 85.31 116 VAL B O 1
ATOM 2141 N N . ASP B 1 117 ? -8.992 -18.922 -3.602 1 89.94 117 ASP B N 1
ATOM 2142 C CA . ASP B 1 117 ? -9.438 -17.906 -2.66 1 89.94 117 ASP B CA 1
ATOM 2143 C C . ASP B 1 117 ? -8.445 -16.75 -2.586 1 89.94 117 ASP B C 1
ATOM 2145 O O . ASP B 1 117 ? -7.25 -16.969 -2.363 1 89.94 117 ASP B O 1
ATOM 2149 N N . CYS B 1 118 ? -8.945 -15.57 -2.83 1 94.19 118 CYS B N 1
ATOM 2150 C CA . CYS B 1 118 ? -8.07 -14.398 -2.775 1 94.19 118 CYS B CA 1
ATOM 2151 C C . CYS B 1 118 ? -8.305 -13.602 -1.495 1 94.19 118 CYS B C 1
ATOM 2153 O O . CYS B 1 118 ? -9.414 -13.125 -1.25 1 94.19 118 CYS B O 1
ATOM 2155 N N . ASN B 1 119 ? -7.234 -13.477 -0.696 1 96.12 119 ASN B N 1
ATOM 2156 C CA . ASN B 1 119 ? -7.355 -12.844 0.614 1 96.12 119 ASN B CA 1
ATOM 2157 C C . ASN B 1 119 ? -6.414 -11.656 0.751 1 96.12 119 ASN B C 1
ATOM 2159 O O . ASN B 1 119 ? -5.297 -11.68 0.232 1 96.12 119 ASN B O 1
ATOM 2163 N N . HIS B 1 120 ? -6.93 -10.656 1.456 1 96.19 120 HIS B N 1
ATOM 2164 C CA . HIS B 1 120 ? -6.082 -9.531 1.829 1 96.19 120 HIS B CA 1
ATOM 2165 C C . HIS B 1 120 ? -5.297 -9.828 3.102 1 96.19 120 HIS B C 1
ATOM 2167 O O . HIS B 1 120 ? -5.84 -10.398 4.051 1 96.19 120 HIS B O 1
ATOM 2173 N N . ILE B 1 121 ? -4.016 -9.453 3.082 1 94.5 121 ILE B N 1
ATOM 2174 C CA . ILE B 1 121 ? -3.17 -9.594 4.262 1 94.5 121 ILE B CA 1
ATOM 2175 C C . ILE B 1 121 ? -2.455 -8.273 4.543 1 94.5 121 ILE B C 1
ATOM 2177 O O . ILE B 1 121 ? -2.398 -7.398 3.682 1 94.5 121 ILE B O 1
ATOM 2181 N N . PHE B 1 122 ? -1.896 -8.188 5.766 1 90.62 122 PHE B N 1
ATOM 2182 C CA . PHE B 1 122 ? -1.123 -7 6.125 1 90.62 122 PHE B CA 1
ATOM 2183 C C . PHE B 1 122 ? 0.243 -7.02 5.449 1 90.62 122 PHE B C 1
ATOM 2185 O O . PHE B 1 122 ? 0.804 -8.094 5.203 1 90.62 122 PHE B O 1
ATOM 2192 N N . CYS B 1 123 ? 0.731 -5.82 5.301 1 90.94 123 CYS B N 1
ATOM 2193 C CA . CYS B 1 123 ? 1.972 -5.672 4.547 1 90.94 123 CYS B CA 1
ATOM 2194 C C . CYS B 1 123 ? 3.105 -6.445 5.211 1 90.94 123 CYS B C 1
ATOM 2196 O O . CYS B 1 123 ? 3.986 -6.969 4.527 1 90.94 123 CYS B O 1
ATOM 2198 N N . GLU B 1 124 ? 3.049 -6.609 6.512 1 87.19 124 GLU B N 1
ATOM 2199 C CA . GLU B 1 124 ? 4.113 -7.281 7.254 1 87.19 124 GLU B CA 1
ATOM 2200 C C . GLU B 1 124 ? 4.184 -8.766 6.895 1 87.19 124 GLU B C 1
ATOM 2202 O O . GLU B 1 124 ? 5.242 -9.383 7.004 1 87.19 124 GLU B O 1
ATOM 2207 N N . ALA B 1 125 ? 3.17 -9.281 6.395 1 91.06 125 ALA B N 1
ATOM 2208 C CA . ALA B 1 125 ? 3.084 -10.703 6.086 1 91.06 125 ALA B CA 1
ATOM 2209 C C . ALA B 1 125 ? 3.393 -10.969 4.617 1 91.06 125 ALA B C 1
ATOM 2211 O O . ALA B 1 125 ? 3.287 -12.102 4.145 1 91.06 125 ALA B O 1
ATOM 2212 N N . ASN B 1 126 ? 3.777 -9.984 3.861 1 95.5 126 ASN B N 1
ATOM 2213 C CA . ASN B 1 126 ? 3.941 -10.117 2.418 1 95.5 126 ASN B CA 1
ATOM 2214 C C . ASN B 1 126 ? 5.352 -9.742 1.977 1 95.5 126 ASN B C 1
ATOM 2216 O O . ASN B 1 126 ? 5.547 -9.258 0.858 1 95.5 126 ASN B O 1
ATOM 2220 N N . GLN B 1 127 ? 6.309 -9.984 2.818 1 94.31 127 GLN B N 1
ATOM 2221 C CA . GLN B 1 127 ? 7.652 -9.453 2.623 1 94.31 127 GLN B CA 1
ATOM 2222 C C . GLN B 1 127 ? 8.336 -10.109 1.428 1 94.31 127 GLN B C 1
ATOM 2224 O O . GLN B 1 127 ? 9.023 -9.438 0.655 1 94.31 127 GLN B O 1
ATOM 2229 N N . VAL B 1 128 ? 8.195 -11.383 1.297 1 96.69 128 VAL B N 1
ATOM 2230 C CA . VAL B 1 128 ? 8.867 -12.086 0.208 1 96.69 128 VAL B CA 1
ATOM 2231 C C . VAL B 1 128 ? 8.383 -11.539 -1.135 1 96.69 128 VAL B C 1
ATOM 2233 O O . VAL B 1 128 ? 9.188 -11.188 -1.995 1 96.69 128 VAL B O 1
ATOM 2236 N N . ALA B 1 129 ? 7.086 -11.453 -1.317 1 98.12 129 ALA B N 1
ATOM 2237 C CA . ALA B 1 129 ? 6.516 -10.945 -2.561 1 98.12 129 ALA B CA 1
ATOM 2238 C C . ALA B 1 129 ? 6.938 -9.5 -2.807 1 98.12 129 ALA B C 1
ATOM 2240 O O . ALA B 1 129 ? 7.207 -9.109 -3.945 1 98.12 129 ALA B O 1
ATOM 2241 N N . ASP B 1 130 ? 7.012 -8.719 -1.771 1 96.81 130 ASP B N 1
ATOM 2242 C CA . ASP B 1 130 ? 7.461 -7.332 -1.874 1 96.81 130 ASP B CA 1
ATOM 2243 C C . ASP B 1 130 ? 8.875 -7.254 -2.445 1 96.81 130 ASP B C 1
ATOM 2245 O O . ASP B 1 130 ? 9.141 -6.461 -3.352 1 96.81 130 ASP B O 1
ATOM 2249 N N . CYS B 1 131 ? 9.727 -8.078 -1.874 1 97.19 131 CYS B N 1
ATOM 2250 C CA . CYS B 1 131 ? 11.109 -8.133 -2.338 1 97.19 131 CYS B CA 1
ATOM 2251 C C . CYS B 1 131 ? 11.18 -8.516 -3.811 1 97.19 131 CYS B C 1
ATOM 2253 O O . CYS B 1 131 ? 11.945 -7.926 -4.578 1 97.19 131 CYS B O 1
ATOM 2255 N N . LEU B 1 132 ? 10.422 -9.461 -4.148 1 98.31 132 LEU B N 1
ATOM 2256 C CA . LEU B 1 132 ? 10.414 -9.945 -5.527 1 98.31 132 LEU B CA 1
ATOM 2257 C C . LEU B 1 132 ? 9.906 -8.859 -6.477 1 98.31 132 LEU B C 1
ATOM 2259 O O . LEU B 1 132 ? 10.516 -8.609 -7.52 1 98.31 132 LEU B O 1
ATOM 2263 N N . ALA B 1 133 ? 8.828 -8.211 -6.164 1 98.25 133 ALA B N 1
ATOM 2264 C CA . ALA B 1 133 ? 8.25 -7.164 -7.008 1 98.25 133 ALA B CA 1
ATOM 2265 C C . ALA B 1 133 ? 9.25 -6.039 -7.246 1 98.25 133 ALA B C 1
ATOM 2267 O O . ALA B 1 133 ? 9.398 -5.559 -8.375 1 98.25 133 ALA B O 1
ATOM 2268 N N . LYS B 1 134 ? 9.945 -5.645 -6.223 1 96.69 134 LYS B N 1
ATOM 2269 C CA . LYS B 1 134 ? 10.914 -4.559 -6.328 1 96.69 134 LYS B CA 1
ATOM 2270 C C . LYS B 1 134 ? 12.078 -4.941 -7.238 1 96.69 134 LYS B C 1
ATOM 2272 O O . LYS B 1 134 ? 12.594 -4.105 -7.984 1 96.69 134 LYS B O 1
ATOM 2277 N N . ARG B 1 135 ? 12.422 -6.18 -7.156 1 96.31 135 ARG B N 1
ATOM 2278 C CA . ARG B 1 135 ? 13.492 -6.668 -8.023 1 96.31 135 ARG B CA 1
ATOM 2279 C C . ARG B 1 135 ? 13.062 -6.656 -9.484 1 96.31 135 ARG B C 1
ATOM 2281 O O . ARG B 1 135 ? 13.891 -6.473 -10.375 1 96.31 135 ARG B O 1
ATOM 2288 N N . GLY B 1 136 ? 11.82 -6.809 -9.734 1 96.06 136 GLY B N 1
ATOM 2289 C CA . GLY B 1 136 ? 11.297 -6.82 -11.094 1 96.06 136 GLY B CA 1
ATOM 2290 C C . GLY B 1 136 ? 11.531 -5.52 -11.836 1 96.06 136 GLY B C 1
ATOM 2291 O O . GLY B 1 136 ? 11.609 -5.504 -13.062 1 96.06 136 GLY B O 1
ATOM 2292 N N . ILE B 1 137 ? 11.68 -4.484 -11.133 1 95 137 ILE B N 1
ATOM 2293 C CA . ILE B 1 137 ? 11.906 -3.17 -11.727 1 95 137 ILE B CA 1
ATOM 2294 C C . ILE B 1 137 ? 13.25 -3.152 -12.445 1 95 137 ILE B C 1
ATOM 2296 O O . ILE B 1 137 ? 13.422 -2.447 -13.445 1 95 137 ILE B O 1
ATOM 2300 N N . ASP B 1 138 ? 14.172 -3.967 -12.039 1 92.94 138 ASP B N 1
ATOM 2301 C CA . ASP B 1 138 ? 15.555 -3.91 -12.508 1 92.94 138 ASP B CA 1
ATOM 2302 C C . ASP B 1 138 ? 15.789 -4.902 -13.648 1 92.94 138 ASP B C 1
ATOM 2304 O O . ASP B 1 138 ? 16.875 -4.926 -14.242 1 92.94 138 ASP B O 1
ATOM 2308 N N . ILE B 1 139 ? 14.805 -5.695 -13.883 1 91.75 139 ILE B N 1
ATOM 2309 C CA . ILE B 1 139 ? 15.055 -6.672 -14.945 1 91.75 139 ILE B CA 1
ATOM 2310 C C . ILE B 1 139 ? 14.68 -6.07 -16.297 1 91.75 139 ILE B C 1
ATOM 2312 O O . ILE B 1 139 ? 13.922 -5.102 -16.359 1 91.75 139 ILE B O 1
ATOM 2316 N N . LEU B 1 140 ? 15.32 -6.582 -17.312 1 84.19 140 LEU B N 1
ATOM 2317 C CA . LEU B 1 140 ? 15.242 -5.965 -18.625 1 84.19 140 LEU B CA 1
ATOM 2318 C C . LEU B 1 140 ? 13.836 -6.086 -19.203 1 84.19 140 LEU B C 1
ATOM 2320 O O . LEU B 1 140 ? 13.273 -5.105 -19.688 1 84.19 140 LEU B O 1
ATOM 2324 N N . ASP B 1 141 ? 13.352 -7.359 -19.266 1 88.31 141 ASP B N 1
ATOM 2325 C CA . ASP B 1 141 ? 12.023 -7.574 -19.844 1 88.31 141 ASP B CA 1
ATOM 2326 C C . ASP B 1 141 ? 11.477 -8.953 -19.484 1 88.31 141 ASP B C 1
ATOM 2328 O O . ASP B 1 141 ? 12.242 -9.852 -19.125 1 88.31 141 ASP B O 1
ATOM 2332 N N . GLY B 1 142 ? 10.039 -8.977 -19.453 1 94 142 GLY B N 1
ATOM 2333 C CA . GLY B 1 142 ? 9.414 -10.281 -19.359 1 94 142 GLY B CA 1
ATOM 2334 C C . GLY B 1 142 ? 9.297 -10.797 -17.938 1 94 142 GLY B C 1
ATOM 2335 O O . GLY B 1 142 ? 9.367 -10.023 -16.984 1 94 142 GLY B O 1
ATOM 2336 N N . ILE B 1 143 ? 8.945 -12.039 -17.797 1 97.81 143 ILE B N 1
ATOM 2337 C CA . ILE B 1 143 ? 8.758 -12.742 -16.547 1 97.81 143 ILE B CA 1
ATOM 2338 C C . ILE B 1 143 ? 9.898 -13.734 -16.328 1 97.81 143 ILE B C 1
ATOM 2340 O O . ILE B 1 143 ? 10.211 -14.531 -17.219 1 97.81 143 ILE B O 1
ATOM 2344 N N . GLN B 1 144 ? 10.555 -13.633 -15.234 1 98.06 144 GLN B N 1
ATOM 2345 C CA . GLN B 1 144 ? 11.562 -14.602 -14.812 1 98.06 144 GLN B CA 1
ATOM 2346 C C . GLN B 1 144 ? 11.031 -15.508 -13.711 1 98.06 144 GLN B C 1
ATOM 2348 O O . GLN B 1 144 ? 10.562 -15.039 -12.68 1 98.06 144 GLN B O 1
ATOM 2353 N N . ILE B 1 145 ? 11.18 -16.797 -13.945 1 98.31 145 ILE B N 1
ATOM 2354 C CA . ILE B 1 145 ? 10.664 -17.781 -12.992 1 98.31 145 ILE B CA 1
ATOM 2355 C C . ILE B 1 145 ? 11.828 -18.453 -12.266 1 98.31 145 ILE B C 1
ATOM 2357 O O . ILE B 1 145 ? 12.844 -18.781 -12.875 1 98.31 145 ILE B O 1
ATOM 2361 N N . PHE B 1 146 ? 11.695 -18.625 -11.008 1 98.38 146 PHE B N 1
ATOM 2362 C CA . PHE B 1 146 ? 12.703 -19.266 -10.188 1 98.38 146 PHE B CA 1
ATOM 2363 C C . PHE B 1 146 ? 12.172 -20.578 -9.602 1 98.38 146 PHE B C 1
ATOM 2365 O O . PHE B 1 146 ? 11.141 -20.578 -8.93 1 98.38 146 PHE B O 1
ATOM 2372 N N . SER B 1 147 ? 12.914 -21.672 -9.797 1 97.44 147 SER B N 1
ATOM 2373 C CA . SER B 1 147 ? 12.531 -22.969 -9.266 1 97.44 147 SER B CA 1
ATOM 2374 C C . SER B 1 147 ? 13.156 -23.219 -7.902 1 97.44 147 SER B C 1
ATOM 2376 O O . SER B 1 147 ? 12.828 -24.203 -7.23 1 97.44 147 SER B O 1
ATOM 2378 N N . SER B 1 148 ? 14.102 -22.406 -7.547 1 97.62 148 SER B N 1
ATOM 2379 C CA . SER B 1 148 ? 14.688 -22.344 -6.215 1 97.62 148 SER B CA 1
ATOM 2380 C C . SER B 1 148 ? 14.703 -20.906 -5.695 1 97.62 148 SER B C 1
ATOM 2382 O O . SER B 1 148 ? 14.711 -19.953 -6.477 1 97.62 148 SER B O 1
ATOM 2384 N N . PRO B 1 149 ? 14.711 -20.766 -4.434 1 97.06 149 PRO B N 1
ATOM 2385 C CA . PRO B 1 149 ? 14.656 -19.406 -3.9 1 97.06 149 PRO B CA 1
ATOM 2386 C C . PRO B 1 149 ? 15.852 -18.547 -4.32 1 97.06 149 PRO B C 1
ATOM 2388 O O . PRO B 1 149 ? 17 -18.953 -4.094 1 97.06 149 PRO B O 1
ATOM 2391 N N . PRO B 1 150 ? 15.594 -17.422 -4.934 1 96.75 150 PRO B N 1
ATOM 2392 C CA . PRO B 1 150 ? 16.719 -16.516 -5.152 1 96.75 150 PRO B CA 1
ATOM 2393 C C . PRO B 1 150 ? 17.344 -16.031 -3.85 1 96.75 150 PRO B C 1
ATOM 2395 O O . PRO B 1 150 ? 16.656 -15.906 -2.834 1 96.75 150 PRO B O 1
ATOM 2398 N N . PRO B 1 151 ? 18.547 -15.68 -3.811 1 96.06 151 PRO B N 1
ATOM 2399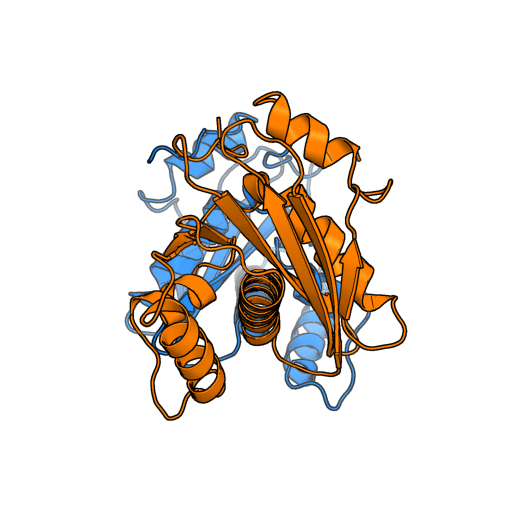 C CA . PRO B 1 151 ? 19.281 -15.375 -2.58 1 96.06 151 PRO B CA 1
ATOM 2400 C C . PRO B 1 151 ? 18.672 -14.195 -1.816 1 96.06 151 PRO B C 1
ATOM 2402 O O . PRO B 1 151 ? 18.641 -14.203 -0.583 1 96.06 151 PRO B O 1
ATOM 2405 N N . TRP B 1 152 ? 18.156 -13.203 -2.521 1 95.56 152 TRP B N 1
ATOM 2406 C CA . TRP B 1 152 ? 17.75 -11.961 -1.87 1 95.56 152 TRP B CA 1
ATOM 2407 C C . TRP B 1 152 ? 16.406 -12.133 -1.161 1 95.56 152 TRP B C 1
ATOM 2409 O O . TRP B 1 152 ? 15.945 -11.227 -0.466 1 95.56 152 TRP B O 1
ATOM 2419 N N . VAL B 1 153 ? 15.781 -13.297 -1.299 1 96.5 153 VAL B N 1
ATOM 2420 C CA . VAL B 1 153 ? 14.531 -13.492 -0.574 1 96.5 153 VAL B CA 1
ATOM 2421 C C . VAL B 1 153 ? 14.695 -14.617 0.45 1 96.5 153 VAL B C 1
ATOM 2423 O O . VAL B 1 153 ? 13.727 -15.023 1.094 1 96.5 153 VAL B O 1
ATOM 2426 N N . MET B 1 154 ? 15.82 -15.156 0.646 1 94.88 154 MET B N 1
ATOM 2427 C CA . MET B 1 154 ? 16.047 -16.266 1.561 1 94.88 154 MET B CA 1
ATOM 2428 C C . MET B 1 154 ? 15.711 -15.875 2.994 1 94.88 154 MET B C 1
ATOM 2430 O O . MET B 1 154 ? 15.078 -16.641 3.717 1 94.88 154 MET B O 1
ATOM 2434 N N . ALA B 1 155 ? 16.109 -14.633 3.377 1 91.81 155 ALA B N 1
ATOM 2435 C CA . ALA B 1 155 ? 15.859 -14.172 4.742 1 91.81 155 ALA B CA 1
ATOM 2436 C C . ALA B 1 155 ? 14.359 -14.078 5.027 1 91.81 155 ALA B C 1
ATOM 2438 O O . ALA B 1 155 ? 13.859 -14.703 5.969 1 91.81 155 ALA B O 1
ATOM 2439 N N . PRO B 1 156 ? 13.68 -13.367 4.18 1 92.62 156 PRO B N 1
ATOM 2440 C CA . PRO B 1 156 ? 12.242 -13.305 4.465 1 92.62 156 PRO B CA 1
ATOM 2441 C C . PRO B 1 156 ? 11.555 -14.664 4.309 1 92.62 156 PRO B C 1
ATOM 2443 O O . PRO B 1 156 ? 10.586 -14.953 5.008 1 92.62 156 PRO B O 1
ATOM 2446 N N . LEU B 1 157 ? 12.008 -15.516 3.443 1 92.88 157 LEU B N 1
ATOM 2447 C CA . LEU B 1 157 ? 11.461 -16.859 3.311 1 92.88 157 LEU B CA 1
ATOM 2448 C C . LEU B 1 157 ? 11.648 -17.656 4.598 1 92.88 157 LEU B C 1
ATOM 2450 O O . LEU B 1 157 ? 10.742 -18.375 5.023 1 92.88 157 LEU B O 1
ATOM 2454 N N . PHE B 1 158 ? 12.773 -17.516 5.156 1 89.12 158 PHE B N 1
ATOM 2455 C CA . PHE B 1 158 ? 13.062 -18.188 6.422 1 89.12 158 PHE B CA 1
ATOM 2456 C C . PHE B 1 158 ? 12.156 -17.656 7.527 1 89.12 158 PHE B C 1
ATOM 2458 O O . PHE B 1 158 ? 11.672 -18.438 8.359 1 89.12 158 PHE B O 1
ATOM 2465 N N . ALA B 1 159 ? 11.961 -16.328 7.527 1 85.56 159 ALA B N 1
ATOM 2466 C CA . ALA B 1 159 ? 11.055 -15.727 8.5 1 85.56 159 ALA B CA 1
ATOM 2467 C C . ALA B 1 159 ? 9.648 -16.297 8.367 1 85.56 159 ALA B C 1
ATOM 2469 O O . ALA B 1 159 ? 8.969 -16.547 9.367 1 85.56 159 ALA B O 1
ATOM 2470 N N . ASP B 1 160 ? 9.203 -16.5 7.18 1 83.94 160 ASP B N 1
ATOM 2471 C CA . ASP B 1 160 ? 7.883 -17.078 6.922 1 83.94 160 ASP B CA 1
ATOM 2472 C C . ASP B 1 160 ? 7.773 -18.484 7.488 1 83.94 160 ASP B C 1
ATOM 2474 O O . ASP B 1 160 ? 6.742 -18.844 8.062 1 83.94 160 ASP B O 1
ATOM 2478 N N . SER B 1 161 ? 8.797 -19.266 7.305 1 79.12 161 SER B N 1
ATOM 2479 C CA . SER B 1 161 ? 8.773 -20.672 7.703 1 79.12 161 SER B CA 1
ATOM 2480 C C . SER B 1 161 ? 8.891 -20.812 9.219 1 79.12 161 SER B C 1
ATOM 2482 O O . SER B 1 161 ? 8.453 -21.812 9.781 1 79.12 161 SER B O 1
ATOM 2484 N N . SER B 1 162 ? 9.484 -19.797 9.875 1 72.94 162 SER B N 1
ATOM 2485 C CA . SER B 1 162 ? 9.727 -19.906 11.305 1 72.94 162 SER B CA 1
ATOM 2486 C C . SER B 1 162 ? 8.617 -19.25 12.109 1 72.94 162 SER B C 1
ATOM 2488 O O . SER B 1 162 ? 8.609 -19.297 13.336 1 72.94 162 SER B O 1
ATOM 2490 N N . ASN B 1 163 ? 7.48 -18.891 11.539 1 61.12 163 ASN B N 1
ATOM 2491 C CA . ASN B 1 163 ? 6.418 -18.109 12.156 1 61.12 163 ASN B CA 1
ATOM 2492 C C . ASN B 1 163 ? 6.969 -16.875 12.875 1 61.12 163 ASN B C 1
ATOM 2494 O O . ASN B 1 163 ? 6.469 -16.5 13.93 1 61.12 163 ASN B O 1
ATOM 2498 N N . VAL B 1 164 ? 8.32 -16.609 12.57 1 49.38 164 VAL B N 1
ATOM 2499 C CA . VAL B 1 164 ? 8.977 -15.492 13.242 1 49.38 164 VAL B CA 1
ATOM 2500 C C . VAL B 1 164 ? 8.797 -14.219 12.422 1 49.38 164 VAL B C 1
ATOM 2502 O O . VAL B 1 164 ? 8.805 -14.266 11.188 1 49.38 164 VAL B O 1
ATOM 2505 N N . ILE B 1 165 ? 8.078 -13.242 12.922 1 45.91 165 ILE B N 1
ATOM 2506 C CA . ILE B 1 165 ? 8.016 -11.945 12.266 1 45.91 165 ILE B CA 1
ATOM 2507 C C . ILE B 1 165 ? 9.398 -11.297 12.266 1 45.91 165 ILE B C 1
ATOM 2509 O O . ILE B 1 165 ? 10.016 -11.141 13.328 1 45.91 165 ILE B O 1
ATOM 2513 N N . PHE B 1 166 ? 10.344 -11.297 11.336 1 42.31 166 PHE B N 1
ATOM 2514 C CA . PHE B 1 166 ? 11.664 -10.672 11.328 1 42.31 166 PHE B CA 1
ATOM 2515 C C . PHE B 1 166 ? 11.547 -9.156 11.312 1 42.31 166 PHE B C 1
ATOM 2517 O O . PHE B 1 166 ? 10.781 -8.602 10.523 1 42.31 166 PHE B O 1
ATOM 2524 N N . PRO B 1 167 ? 12.141 -8.5 12.32 1 38.28 167 PRO B N 1
ATOM 2525 C CA . PRO B 1 167 ? 12.242 -7.043 12.32 1 38.28 167 PRO B CA 1
ATOM 2526 C C . PRO B 1 167 ? 12.953 -6.496 11.086 1 38.28 167 PRO B C 1
ATOM 2528 O O . PRO B 1 167 ? 13.922 -7.098 10.617 1 38.28 167 PRO B O 1
ATOM 2531 N N . ARG B 1 168 ? 12.305 -5.887 10.203 1 38.78 168 ARG B N 1
ATOM 2532 C CA . ARG B 1 168 ? 13 -5.285 9.07 1 38.78 168 ARG B CA 1
ATOM 2533 C C . ARG B 1 168 ? 14.188 -4.445 9.539 1 38.78 168 ARG B C 1
ATOM 2535 O O . ARG B 1 168 ? 14.039 -3.596 10.422 1 38.78 168 ARG B O 1
ATOM 2542 N N . GLY B 1 169 ? 15.516 -5.094 9.609 1 27.41 169 GLY B N 1
ATOM 2543 C CA . GLY B 1 169 ? 16.672 -4.281 9.953 1 27.41 169 GLY B CA 1
ATOM 2544 C C . GLY B 1 169 ? 16.719 -2.965 9.203 1 27.41 169 GLY B C 1
ATOM 2545 O O . GLY B 1 169 ? 16.25 -2.877 8.062 1 27.41 169 GLY B O 1
ATOM 2546 N N . PHE B 1 170 ? 17.031 -1.792 9.992 1 22.5 170 PHE B N 1
ATOM 2547 C CA . PHE B 1 170 ? 17.516 -0.553 9.398 1 22.5 170 PHE B CA 1
ATOM 2548 C C . PHE B 1 170 ? 18.766 -0.809 8.57 1 22.5 170 PHE B C 1
ATOM 2550 O O . PHE B 1 170 ? 19.562 -1.703 8.883 1 22.5 170 PHE B O 1
#

Radius of gyration: 20.11 Å; Cα contacts (8 Å, |Δi|>4): 776; chains: 2; bounding box: 40×59×44 Å

Solvent-accessible surface area (backbone atoms only — not comparable to full-atom values): 17604 Å² total; per-residue (Å²): 129,76,38,42,72,71,44,59,85,77,25,34,35,37,36,27,19,40,32,50,48,72,85,40,44,15,6,12,6,24,37,33,25,35,39,85,51,44,84,56,35,34,33,27,21,36,64,52,71,60,54,64,59,50,21,32,45,47,14,47,41,52,51,51,50,50,38,55,74,70,65,60,66,57,36,34,38,36,35,29,57,46,59,49,48,37,43,28,64,73,73,46,60,52,84,85,41,90,54,27,69,60,42,50,52,44,51,58,62,33,75,75,68,32,59,65,44,72,38,66,46,56,63,74,37,42,52,46,16,46,53,31,3,57,52,8,59,76,48,92,70,52,73,47,76,31,78,57,84,55,76,93,39,46,64,50,47,49,25,41,61,63,67,41,70,70,76,82,77,131,127,75,39,41,73,72,43,59,84,77,24,33,34,37,35,26,18,41,30,49,49,72,84,40,43,15,5,12,6,25,35,33,26,36,39,85,51,44,83,57,36,35,34,28,21,36,63,53,71,59,54,63,60,51,23,32,46,47,14,48,40,52,52,51,49,51,38,55,74,70,66,58,66,56,36,33,37,35,37,28,58,46,58,49,50,35,42,29,65,74,72,46,59,53,85,84,41,91,56,26,70,58,42,52,52,45,52,60,63,33,73,75,68,32,58,65,44,73,41,67,46,56,63,74,38,41,51,46,15,45,54,31,4,56,52,9,59,74,46,91,71,50,73,48,77,32,78,57,85,56,78,92,40,46,65,51,48,49,25,42,60,62,68,41,71,68,74,80,78,130

Secondary structure (DSSP, 8-state):
--S--PPPTT-EEEEEEEEE-TT-EEEEEEEEE-TT--EEEEEEEEEEE--HHHHHHHHHHHHHHHHHHTT--S-EEEEES-HHHHHHHHH---TTSTTHHHHHHHHHHHHTT--EEEEE--GGG-HHHHHHHHHHTTSSSSEEEESS--GGGHHHHHHHHHT-------/--S--PPPTT-EEEEEEEEE-TT-EEEEEEEEE-TT--EEEEEEEEEEE--HHHHHHHHHHHHHHHHHHTT--S-EEEEES-HHHHHHHHH---TTSTTHHHHHHHHHHHHTT--EEEEE--GGG-HHHHHHHHHHTTSSSSEEEESS--GGGHHHHHHHHTT-------